Protein AF-0000000074472105 (afdb_homodimer)

Nearest PDB structures (foldseek):
  8xgl-assembly1_A  TM=7.164E-01  e=1.031E-07  Pyricularia oryzae
  8xgl-assembly1_B  TM=7.103E-01  e=2.052E-07  Pyricularia oryzae
  5opf-assembly1_A  TM=6.203E-01  e=5.024E-03  Micromonospora aurantiaca ATCC 27029
  4nfb-assembly1_A  TM=4.175E-01  e=3.956E-02  Homo sapiens
  5xof-assembly1_A  TM=3.971E-01  e=4.888E-02  Homo sapiens

Secondary structure (DSSP, 8-state):
---------SSHHHHHHT-EEEESPTTEEE-TT-EEEEEEE----SS-EEE--EEEEEEE--STT-PPPTTTB--EEEEEE----B--SSS--EEEEEEE--S--EEEEEEEEEEEEETTTTEEEEEEEEEEEEE-/--------TTSHHHHHHT-EEEESPTTEEE-TT-EEEEEEE----SS-EEE--EEEEEEE--STT-PPPTTTB--EEEEEE----B--SSS--EEEEEEEPPS--EEEEEEEEEEEEETTTTEEEEEEEEEEEEE-

Solvent-accessible surface area (backbone atoms only — not comparable to full-atom values): 14442 Å² total; per-residue (Å²): 135,90,85,68,86,72,72,78,74,70,64,66,64,47,65,71,29,58,32,39,67,70,30,63,54,68,70,40,77,42,45,47,63,39,76,44,63,39,30,39,31,36,65,88,66,95,52,54,72,44,54,22,18,26,36,35,14,42,27,65,27,75,50,94,80,42,53,69,56,31,72,54,29,27,30,50,74,66,47,56,24,84,60,77,57,39,78,78,56,86,88,46,25,33,37,80,41,82,40,63,39,58,92,56,72,42,46,27,29,43,25,28,30,34,46,32,25,35,42,91,45,27,31,45,47,74,17,51,36,72,36,43,32,33,28,89,132,83,80,73,80,78,68,79,73,73,65,65,64,49,65,71,31,58,31,42,69,70,29,65,54,68,67,41,77,42,46,49,64,38,77,44,63,39,29,40,31,35,66,87,64,95,54,53,72,45,56,20,18,26,36,36,14,41,26,66,28,76,50,96,80,40,55,66,56,30,71,54,27,26,30,51,75,68,47,58,24,85,59,78,57,40,78,78,55,87,88,46,24,34,38,78,41,84,40,62,38,60,92,56,74,42,46,27,30,43,25,28,29,33,43,32,26,36,42,90,45,25,30,44,43,76,15,51,37,72,35,42,30,32,28,89

Foldseek 3Di:
DDDDPPDDPPPPVQLVQQKEWPPDAAAAEAEAFDKDKIKMFGDDDPWDKFFPKKWKAKFAQPDPVGGDAVVVPRHHTWDIDHDDFDPPDPDTTIDIDITTHHDDFFKMKIKMWTWMFTHPVGDIHIGMYIGIYGYD/DPPPCPDDPVPVVQLVQQKEWPPDAAAAEAEAFDKDKIKMFGDDDPWDKFFPKKWKAKFAQPDPVGGDAVVVPRHHTWDIDHDDFDPPDPDTTIDIDITTHHPDFFKMKIKMWTWMFTHPVGDIHIGMYIGIYGYD

Structure (mmCIF, N/CA/C/O backbone):
data_AF-0000000074472105-model_v1
#
loop_
_entity.id
_entity.type
_entity.pdbx_description
1 polymer 'Uncharacterized protein'
#
loop_
_atom_site.group_PDB
_atom_site.id
_atom_site.type_symbol
_atom_site.label_atom_id
_atom_site.label_alt_id
_atom_site.label_comp_id
_atom_site.label_asym_id
_atom_site.label_entity_id
_atom_site.label_seq_id
_atom_site.pdbx_PDB_ins_code
_atom_site.Cartn_x
_atom_site.Cartn_y
_atom_site.Cartn_z
_atom_site.occupancy
_atom_site.B_iso_or_equiv
_atom_site.auth_seq_id
_atom_site.auth_comp_id
_atom_site.auth_asym_id
_atom_site.auth_atom_id
_atom_site.pdbx_PDB_model_num
ATOM 1 N N . MET A 1 1 ? 27.922 30.125 31.984 1 25.73 1 MET A N 1
ATOM 2 C CA . MET A 1 1 ? 26.625 29.453 32.031 1 25.73 1 MET A CA 1
ATOM 3 C C . MET A 1 1 ? 26.391 28.609 30.797 1 25.73 1 MET A C 1
ATOM 5 O O . MET A 1 1 ? 25.641 27.625 30.828 1 25.73 1 MET A O 1
ATOM 9 N N . LYS A 1 2 ? 26.516 29.031 29.359 1 28.55 2 LYS A N 1
ATOM 10 C CA . LYS A 1 2 ? 25.406 28.859 28.438 1 28.55 2 LYS A CA 1
ATOM 11 C C . LYS A 1 2 ? 25.219 27.391 28.062 1 28.55 2 LYS A C 1
ATOM 13 O O . LYS A 1 2 ? 26.141 26.594 28.188 1 28.55 2 LYS A O 1
ATOM 18 N N . SER A 1 3 ? 23.922 27.203 27.328 1 28.38 3 SER A N 1
ATOM 19 C CA . SER A 1 3 ? 22.891 26.266 26.891 1 28.38 3 SER A CA 1
ATOM 20 C C . SER A 1 3 ? 23.453 25.203 25.953 1 28.38 3 SER A C 1
ATOM 22 O O . SER A 1 3 ? 23.25 24.016 26.172 1 28.38 3 SER A O 1
ATOM 24 N N . ILE A 1 4 ? 23.578 25.453 24.625 1 30.27 4 ILE A N 1
ATOM 25 C CA . ILE A 1 4 ? 22.578 25.031 23.641 1 30.27 4 ILE A CA 1
ATOM 26 C C . ILE A 1 4 ? 23.047 23.75 22.953 1 30.27 4 ILE A C 1
ATOM 28 O O . ILE A 1 4 ? 22.297 23.141 22.188 1 30.27 4 ILE A O 1
ATOM 32 N N . LEU A 1 5 ? 24.344 23.359 22.75 1 32 5 LEU A N 1
ATOM 33 C CA . LEU A 1 5 ? 24.438 22.75 21.438 1 32 5 LEU A CA 1
ATOM 34 C C . LEU A 1 5 ? 23.734 21.406 21.422 1 32 5 LEU A C 1
ATOM 36 O O . LEU A 1 5 ? 24.328 20.391 21.797 1 32 5 LEU A O 1
ATOM 40 N N . SER A 1 6 ? 22.672 21.172 22.219 1 35.69 6 SER A N 1
ATOM 41 C CA . SER A 1 6 ? 21.984 19.906 22.031 1 35.69 6 SER A CA 1
ATOM 42 C C . SER A 1 6 ? 21.594 19.703 20.578 1 35.69 6 SER A C 1
ATOM 44 O O . SER A 1 6 ? 20.5 20.125 20.156 1 35.69 6 SER A O 1
ATOM 46 N N . LEU A 1 7 ? 22.422 20.109 19.594 1 30.22 7 LEU A N 1
ATOM 47 C CA . LEU A 1 7 ? 21.938 20.016 18.219 1 30.22 7 LEU A CA 1
ATOM 48 C C . LEU A 1 7 ? 21.078 18.766 18.031 1 30.22 7 LEU A C 1
ATOM 50 O O . LEU A 1 7 ? 21.156 17.828 18.812 1 30.22 7 LEU A O 1
ATOM 54 N N . ALA A 1 8 ? 20.797 18.484 16.594 1 29.81 8 ALA A N 1
ATOM 55 C CA . ALA A 1 8 ? 19.859 18.047 15.562 1 29.81 8 ALA A CA 1
ATOM 56 C C . ALA A 1 8 ? 19.812 16.531 15.469 1 29.81 8 ALA A C 1
ATOM 58 O O . ALA A 1 8 ? 20.578 15.93 14.711 1 29.81 8 ALA A O 1
ATOM 59 N N . LEU A 1 9 ? 20.062 15.781 16.422 1 31.47 9 LEU A N 1
ATOM 60 C CA . LEU A 1 9 ? 19.906 14.336 16.297 1 31.47 9 LEU A CA 1
ATOM 61 C C . LEU A 1 9 ? 18.594 14 15.586 1 31.47 9 LEU A C 1
ATOM 63 O O . LEU A 1 9 ? 18.094 12.875 15.688 1 31.47 9 LEU A O 1
ATOM 67 N N . TYR A 1 10 ? 17.688 15.086 15.352 1 32.38 10 TYR A N 1
ATOM 68 C CA . TYR A 1 10 ? 16.344 14.781 14.891 1 32.38 10 TYR A CA 1
ATOM 69 C C . TYR A 1 10 ? 16.391 14.047 13.555 1 32.38 10 TYR A C 1
ATOM 71 O O . TYR A 1 10 ? 15.352 13.602 13.047 1 32.38 10 TYR A O 1
ATOM 79 N N . THR A 1 11 ? 17.453 14.359 12.672 1 34 11 THR A N 1
ATOM 80 C CA . THR A 1 11 ? 17.266 13.977 11.273 1 34 11 THR A CA 1
ATOM 81 C C . THR A 1 11 ? 17.281 12.461 11.117 1 34 11 THR A C 1
ATOM 83 O O . THR A 1 11 ? 17 11.938 10.039 1 34 11 THR A O 1
ATOM 86 N N . ALA A 1 12 ? 17.953 11.711 11.883 1 34.25 12 ALA A N 1
ATOM 87 C CA . ALA A 1 12 ? 18.328 10.344 11.539 1 34.25 12 ALA A CA 1
ATOM 88 C C . ALA A 1 12 ? 17.094 9.445 11.43 1 34.25 12 ALA A C 1
ATOM 90 O O . ALA A 1 12 ? 17.141 8.391 10.789 1 34.25 12 ALA A O 1
ATOM 91 N N . THR A 1 13 ? 16.062 9.727 12.266 1 36.66 13 THR A N 1
ATOM 92 C CA . THR A 1 13 ? 14.93 8.82 12.312 1 36.66 13 THR A CA 1
ATOM 93 C C . THR A 1 13 ? 14.117 8.898 11.023 1 36.66 13 THR A C 1
ATOM 95 O O . THR A 1 13 ? 13.336 7.992 10.719 1 36.66 13 THR A O 1
ATOM 98 N N . ALA A 1 14 ? 14.078 10.109 10.406 1 41.97 14 ALA A N 1
ATOM 99 C CA . ALA A 1 14 ? 13.281 10.305 9.195 1 41.97 14 ALA A CA 1
ATOM 100 C C . ALA A 1 14 ? 13.742 9.367 8.078 1 41.97 14 ALA A C 1
ATOM 102 O O . ALA A 1 14 ? 12.938 8.945 7.246 1 41.97 14 ALA A O 1
ATOM 103 N N . LEU A 1 15 ? 15.031 9.148 8.016 1 46.78 15 LEU A N 1
ATOM 104 C CA . LEU A 1 15 ? 15.609 8.234 7.027 1 46.78 15 LEU A CA 1
ATOM 105 C C . LEU A 1 15 ? 15.047 6.828 7.191 1 46.78 15 LEU A C 1
ATOM 107 O O . LEU A 1 15 ? 14.914 6.09 6.211 1 46.78 15 LEU A O 1
ATOM 111 N N . ALA A 1 16 ? 14.648 6.605 8.391 1 52.66 16 ALA A N 1
ATOM 112 C CA . ALA A 1 16 ? 14.305 5.211 8.656 1 52.66 16 ALA A CA 1
ATOM 113 C C . ALA A 1 16 ? 12.93 4.867 8.086 1 52.66 16 ALA A C 1
ATOM 115 O O . ALA A 1 16 ? 12.734 3.771 7.559 1 52.66 16 ALA A O 1
ATOM 116 N N . GLN A 1 17 ? 11.977 6.012 7.98 1 77.5 17 GLN A N 1
ATOM 117 C CA . GLN A 1 17 ? 10.633 5.598 7.59 1 77.5 17 GLN A CA 1
ATOM 118 C C . GLN A 1 17 ? 10.43 5.738 6.086 1 77.5 17 GLN A C 1
ATOM 120 O O . GLN A 1 17 ? 9.438 5.246 5.539 1 77.5 17 GLN A O 1
ATOM 125 N N . GLY A 1 18 ? 11.469 6.336 5.363 1 89.31 18 GLY A N 1
ATOM 126 C CA . GLY A 1 18 ? 11.461 6.426 3.91 1 89.31 18 GLY A CA 1
ATOM 127 C C . GLY A 1 18 ? 10.414 7.387 3.381 1 89.31 18 GLY A C 1
ATOM 128 O O . GLY A 1 18 ? 9.969 7.262 2.236 1 89.31 18 GLY A O 1
ATOM 129 N N . ILE A 1 19 ? 9.984 8.391 4.355 1 95.12 19 ILE A N 1
ATOM 130 C CA . ILE A 1 19 ? 8.938 9.32 3.955 1 95.12 19 ILE A CA 1
ATOM 131 C C . ILE A 1 19 ? 8.922 10.523 4.895 1 95.12 19 ILE A C 1
ATOM 133 O O . ILE A 1 19 ? 9.219 10.391 6.086 1 95.12 19 ILE A O 1
ATOM 137 N N . TYR A 1 20 ? 8.539 11.75 4.305 1 93.44 20 TYR A N 1
ATOM 138 C CA . TYR A 1 20 ? 8.414 12.977 5.09 1 93.44 20 TYR A CA 1
ATOM 139 C C . TYR A 1 20 ? 7.223 13.805 4.617 1 93.44 20 TYR A C 1
ATOM 141 O O . TYR A 1 20 ? 6.871 13.781 3.436 1 93.44 20 TYR A O 1
ATOM 149 N N . ILE A 1 21 ? 6.746 14.453 5.609 1 95.69 21 ILE A N 1
ATOM 150 C CA . ILE A 1 21 ? 5.805 15.516 5.266 1 95.69 21 ILE A CA 1
ATOM 151 C C . ILE A 1 21 ? 6.523 16.859 5.266 1 95.69 21 ILE A C 1
ATOM 153 O O . ILE A 1 21 ? 6.973 17.328 6.312 1 95.69 21 ILE A O 1
ATOM 157 N N . GLU A 1 22 ? 6.578 17.438 4.121 1 93.19 22 GLU A N 1
ATOM 158 C CA . GLU A 1 22 ? 7.301 18.703 4 1 93.19 22 GLU A CA 1
ATOM 159 C C . GLU A 1 22 ? 6.391 19.891 4.312 1 93.19 22 GLU A C 1
ATOM 161 O O . GLU A 1 22 ? 6.859 20.938 4.773 1 93.19 22 GLU A O 1
ATOM 166 N N . SER A 1 23 ? 5.191 19.766 3.906 1 95.56 23 SER A N 1
ATOM 167 C CA . SER A 1 23 ? 4.168 20.781 4.156 1 95.56 23 SER A CA 1
ATOM 168 C C . SER A 1 23 ? 2.805 20.141 4.391 1 95.56 23 SER A C 1
ATOM 170 O O . SER A 1 23 ? 2.479 19.125 3.777 1 95.56 23 SER A O 1
ATOM 172 N N . PRO A 1 24 ? 1.964 20.734 5.332 1 97.75 24 PRO A N 1
ATOM 173 C CA . PRO A 1 24 ? 2.201 21.953 6.125 1 97.75 24 PRO A CA 1
ATOM 174 C C . PRO A 1 24 ? 3.184 21.719 7.273 1 97.75 24 PRO A C 1
ATOM 176 O O . PRO A 1 24 ? 3.439 20.562 7.648 1 97.75 24 PRO A O 1
ATOM 179 N N . ALA A 1 25 ? 3.674 22.719 7.781 1 97 25 ALA A N 1
ATOM 180 C CA . ALA A 1 25 ? 4.566 22.641 8.93 1 97 25 ALA A CA 1
ATOM 181 C C . ALA A 1 25 ? 3.805 22.266 10.195 1 97 25 ALA A C 1
ATOM 183 O O . ALA A 1 25 ? 2.611 22.547 10.32 1 97 25 ALA A O 1
ATOM 184 N N . ALA A 1 26 ? 4.57 21.578 11.102 1 97 26 ALA A N 1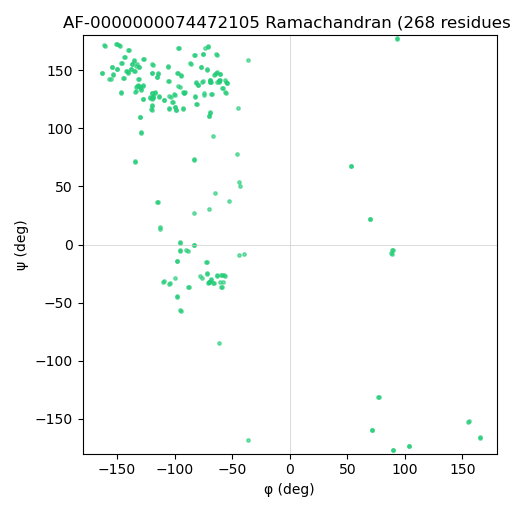
ATOM 185 C CA . ALA A 1 26 ? 3.975 21.266 12.398 1 97 26 ALA A CA 1
ATOM 186 C C . ALA A 1 26 ? 3.455 22.531 13.078 1 97 26 ALA A C 1
ATOM 188 O O . ALA A 1 26 ? 4.105 23.578 13.031 1 97 26 ALA A O 1
ATOM 189 N N . GLY A 1 27 ? 2.287 22.391 13.695 1 97.56 27 GLY A N 1
ATOM 190 C CA . GLY A 1 27 ? 1.714 23.5 14.445 1 97.56 27 GLY A CA 1
ATOM 191 C C . GLY A 1 27 ? 0.834 24.406 13.602 1 97.56 27 GLY A C 1
ATOM 192 O O . GLY A 1 27 ? 0.199 25.328 14.125 1 97.56 27 GLY A O 1
ATOM 193 N N . THR A 1 28 ? 0.771 24.156 12.336 1 98.12 28 THR A N 1
ATOM 194 C CA . THR A 1 28 ? -0.033 24.984 11.445 1 98.12 28 THR A CA 1
ATOM 195 C C . THR A 1 28 ? -1.506 24.938 11.836 1 98.12 28 THR A C 1
ATOM 197 O O . THR A 1 28 ? -2.021 23.875 12.195 1 98.12 28 THR A O 1
ATOM 200 N N . GLU A 1 29 ? -2.203 26.047 11.75 1 98.56 29 GLU A N 1
ATOM 201 C CA . GLU A 1 29 ? -3.652 26.109 11.922 1 98.56 29 GLU A CA 1
ATOM 202 C C . GLU A 1 29 ? -4.371 25.953 10.586 1 98.56 29 GLU A C 1
ATOM 204 O O . GLU A 1 29 ? -4.031 26.625 9.609 1 98.56 29 GLU A O 1
ATOM 209 N N . LEU A 1 30 ? -5.293 25.078 10.617 1 98.75 30 LEU A N 1
ATOM 210 C CA . LEU A 1 30 ? -6.105 24.828 9.438 1 98.75 30 LEU A CA 1
ATOM 211 C C . LEU A 1 30 ? -7.578 25.125 9.719 1 98.75 30 LEU A C 1
ATOM 213 O O . LEU A 1 30 ? -8.016 25.062 10.875 1 98.75 30 LEU A O 1
ATOM 217 N N . LYS A 1 31 ? -8.359 25.453 8.633 1 98.44 31 LYS A N 1
ATOM 218 C CA . LYS A 1 31 ? -9.797 25.641 8.766 1 98.44 31 LYS A CA 1
ATOM 219 C C . LYS A 1 31 ? -10.562 24.438 8.188 1 98.44 31 LYS A C 1
ATOM 221 O O . LYS A 1 31 ? -10.195 23.922 7.137 1 98.44 31 LYS A O 1
ATOM 226 N N . SER A 1 32 ? -11.57 24.156 8.938 1 97.19 32 SER A N 1
ATOM 227 C CA . SER A 1 32 ? -12.445 23.109 8.406 1 97.19 32 SER A CA 1
ATOM 228 C C . SER A 1 32 ? -12.945 23.469 7.012 1 97.19 32 SER A C 1
ATOM 230 O O . SER A 1 32 ? -13.336 24.609 6.758 1 97.19 32 SER A O 1
ATOM 232 N N . GLY A 1 33 ? -12.812 22.5 6.117 1 97.69 33 GLY A N 1
ATOM 233 C CA . GLY A 1 33 ? -13.344 22.688 4.777 1 97.69 33 GLY A CA 1
ATOM 234 C C . GLY A 1 33 ? -12.359 23.359 3.83 1 97.69 33 GLY A C 1
ATOM 235 O O . GLY A 1 33 ? -12.594 23.406 2.621 1 97.69 33 GLY A O 1
ATOM 236 N N . GLU A 1 34 ? -11.32 23.781 4.348 1 97.81 34 GLU A N 1
ATOM 237 C CA . GLU A 1 34 ? -10.359 24.453 3.467 1 97.81 34 GLU A CA 1
ATOM 238 C C . GLU A 1 34 ? -9.57 23.438 2.643 1 97.81 34 GLU A C 1
ATOM 240 O O . GLU A 1 34 ? -9.359 22.312 3.08 1 97.81 34 GLU A O 1
ATOM 245 N N . THR A 1 35 ? -9.133 23.891 1.479 1 98.56 35 THR A N 1
ATOM 246 C CA . THR A 1 35 ? -8.234 23.094 0.649 1 98.56 35 THR A CA 1
ATOM 247 C C . THR A 1 35 ? -6.777 23.406 0.965 1 98.56 35 THR A C 1
ATOM 249 O O . THR A 1 35 ? -6.391 24.578 1.027 1 98.56 35 THR A O 1
ATOM 252 N N . ILE A 1 36 ? -6.039 22.375 1.161 1 98.69 36 ILE A N 1
ATOM 253 C CA . ILE A 1 36 ? -4.633 22.547 1.511 1 98.69 36 ILE A CA 1
ATOM 254 C C . ILE A 1 36 ? -3.762 21.719 0.568 1 98.69 36 ILE A C 1
ATOM 256 O O . ILE A 1 36 ? -4.25 20.781 -0.08 1 98.69 36 ILE A O 1
ATOM 260 N N . THR A 1 37 ? -2.545 22.109 0.526 1 98.44 37 THR A N 1
ATOM 261 C CA . THR A 1 37 ? -1.531 21.297 -0.13 1 98.44 37 THR A CA 1
ATOM 262 C C . THR A 1 37 ? -0.705 20.531 0.9 1 98.44 37 THR A C 1
ATOM 264 O O . THR A 1 37 ? -0.148 21.125 1.824 1 98.44 37 THR A O 1
ATOM 267 N N . VAL A 1 38 ? -0.667 19.25 0.799 1 98.5 38 VAL A N 1
ATOM 268 C CA . VAL A 1 38 ? 0.225 18.406 1.573 1 98.5 38 VAL A CA 1
ATOM 269 C C . VAL A 1 38 ? 1.366 17.906 0.686 1 98.5 38 VAL A C 1
ATOM 271 O O . VAL A 1 38 ? 1.136 17.203 -0.3 1 98.5 38 VAL A O 1
ATOM 274 N N . GLN A 1 39 ? 2.564 18.281 1.024 1 96.69 39 GLN A N 1
ATOM 275 C CA . GLN A 1 39 ? 3.736 17.859 0.26 1 96.69 39 GLN A CA 1
ATOM 276 C C . GLN A 1 39 ? 4.453 16.688 0.937 1 96.69 39 GLN A C 1
ATOM 278 O O . GLN A 1 39 ? 4.895 16.812 2.082 1 96.69 39 GLN A O 1
ATOM 283 N N . ILE A 1 40 ? 4.484 15.641 0.234 1 96.94 40 ILE A N 1
ATOM 284 C CA . ILE A 1 40 ? 5.113 14.438 0.759 1 96.94 40 ILE A CA 1
ATOM 285 C C . ILE A 1 40 ? 6.422 14.172 0.024 1 96.94 40 ILE A C 1
ATOM 287 O O . ILE A 1 40 ? 6.441 14.055 -1.203 1 96.94 40 ILE A O 1
ATOM 291 N N . GLY A 1 41 ? 7.434 14.07 0.823 1 94.69 41 GLY A N 1
ATOM 292 C CA . GLY A 1 41 ? 8.75 13.836 0.251 1 94.69 41 GLY A CA 1
ATOM 293 C C . GLY A 1 41 ? 9.25 12.422 0.449 1 94.69 41 GLY A C 1
ATOM 294 O O . GLY A 1 41 ? 8.859 11.75 1.407 1 94.69 41 GLY A O 1
ATOM 295 N N . ARG A 1 42 ? 10.086 12 -0.439 1 93.94 42 ARG A N 1
ATOM 296 C CA . ARG A 1 42 ? 10.781 10.719 -0.363 1 93.94 42 ARG A CA 1
ATOM 297 C C . ARG A 1 42 ? 12.297 10.922 -0.32 1 93.94 42 ARG A C 1
ATOM 299 O O . ARG A 1 42 ? 12.875 11.477 -1.255 1 93.94 42 ARG A O 1
ATOM 306 N N . PRO A 1 43 ? 12.859 10.453 0.754 1 88.69 43 PRO A N 1
ATOM 307 C CA . PRO A 1 43 ? 14.32 10.539 0.76 1 88.69 43 PRO A CA 1
ATOM 308 C C . PRO A 1 43 ? 14.969 9.711 -0.346 1 88.69 43 PRO A C 1
ATOM 310 O O . PRO A 1 43 ? 14.297 8.891 -0.98 1 88.69 43 PRO A O 1
ATOM 313 N N . GLY A 1 44 ? 16.172 9.992 -0.6 1 84.56 44 GLY A N 1
ATOM 314 C CA . GLY A 1 44 ? 16.938 9.156 -1.521 1 84.56 44 GLY A CA 1
ATOM 315 C C . GLY A 1 44 ? 17.234 7.773 -0.973 1 84.56 44 GLY A C 1
ATOM 316 O O . GLY A 1 44 ? 17.5 7.617 0.221 1 84.56 44 GLY A O 1
ATOM 317 N N . PHE A 1 45 ? 17.125 6.793 -1.87 1 83.75 45 PHE A N 1
ATOM 318 C CA . PHE A 1 45 ? 17.453 5.422 -1.498 1 83.75 45 PHE A CA 1
ATOM 319 C C . PHE A 1 45 ? 18.625 4.906 -2.32 1 83.75 45 PHE A C 1
ATOM 321 O O . PHE A 1 45 ? 18.688 5.117 -3.533 1 83.75 45 PHE A O 1
ATOM 328 N N . PRO A 1 46 ? 19.5 4.398 -1.658 1 83 46 PRO A N 1
ATOM 329 C CA . PRO A 1 46 ? 20.594 3.793 -2.426 1 83 46 PRO A CA 1
ATOM 330 C C . PRO A 1 46 ? 20.172 2.504 -3.129 1 83 46 PRO A C 1
ATOM 332 O O . PRO A 1 46 ? 20.844 2.068 -4.074 1 83 46 PRO A O 1
ATOM 335 N N . GLU A 1 47 ? 19.188 1.946 -2.547 1 89.19 47 GLU A N 1
ATOM 336 C CA . GLU A 1 47 ? 18.703 0.68 -3.092 1 89.19 47 GLU A CA 1
ATOM 337 C C . GLU A 1 47 ? 17.5 0.893 -4.012 1 89.19 47 GLU A C 1
ATOM 339 O O . GLU A 1 47 ? 16.969 2 -4.098 1 89.19 47 GLU A O 1
ATOM 344 N N . ASN A 1 48 ? 17.156 -0.259 -4.742 1 91.38 48 ASN A N 1
ATOM 345 C CA . ASN A 1 48 ? 15.93 -0.227 -5.543 1 91.38 48 ASN A CA 1
ATOM 346 C C . ASN A 1 48 ? 14.695 0.004 -4.676 1 91.38 48 ASN A C 1
ATOM 348 O O . ASN A 1 48 ? 14.602 -0.526 -3.568 1 91.38 48 ASN A O 1
ATOM 352 N N . ILE A 1 49 ? 13.82 0.798 -5.23 1 94.69 49 ILE A N 1
ATOM 353 C CA . ILE A 1 49 ? 12.555 1.056 -4.547 1 94.69 49 ILE A CA 1
ATOM 354 C C . ILE A 1 49 ? 11.398 0.876 -5.527 1 94.69 49 ILE A C 1
ATOM 356 O O . ILE A 1 49 ? 11.484 1.292 -6.684 1 94.69 49 ILE A O 1
ATOM 360 N N . ALA A 1 50 ? 10.398 0.23 -5.004 1 96.81 50 ALA A N 1
ATOM 361 C CA . ALA A 1 50 ? 9.141 0.175 -5.746 1 96.81 50 ALA A CA 1
ATOM 362 C C . ALA A 1 50 ? 7.969 0.624 -4.875 1 96.81 50 ALA A C 1
ATOM 364 O O . ALA A 1 50 ? 7.734 0.063 -3.801 1 96.81 50 ALA A O 1
ATOM 365 N N . GLU A 1 51 ? 7.254 1.637 -5.434 1 97.62 51 GLU A N 1
ATOM 366 C CA . GLU A 1 51 ? 6.105 2.152 -4.695 1 97.62 51 GLU A CA 1
ATOM 367 C C . GLU A 1 51 ? 4.891 1.245 -4.863 1 97.62 51 GLU A C 1
ATOM 369 O O . GLU A 1 51 ? 4.629 0.744 -5.957 1 97.62 51 GLU A O 1
ATOM 374 N N . ILE A 1 52 ? 4.223 1.042 -3.746 1 98.69 52 ILE A N 1
ATOM 375 C CA . ILE A 1 52 ? 2.938 0.356 -3.812 1 98.69 52 ILE A CA 1
ATOM 376 C C . ILE A 1 52 ? 1.806 1.382 -3.814 1 98.69 52 ILE A C 1
ATOM 378 O O . ILE A 1 52 ? 0.87 1.28 -4.613 1 98.69 52 ILE A O 1
ATOM 382 N N . GLY A 1 53 ? 1.87 2.34 -3.002 1 98.75 53 GLY A N 1
ATOM 383 C CA . GLY A 1 53 ? 0.918 3.43 -2.857 1 98.75 53 GLY A CA 1
ATOM 384 C C . GLY A 1 53 ? 1.096 4.211 -1.569 1 98.75 53 GLY A C 1
ATOM 385 O O . GLY A 1 53 ? 2.121 4.082 -0.896 1 98.75 53 GLY A O 1
ATOM 386 N N . ILE A 1 54 ? 0.048 5.008 -1.286 1 98.81 54 ILE A N 1
ATOM 387 C CA . ILE A 1 54 ? 0.103 5.848 -0.094 1 98.81 54 ILE A CA 1
ATOM 388 C C . ILE A 1 54 ? -1.313 6.156 0.386 1 98.81 54 ILE A C 1
ATOM 390 O O . ILE A 1 54 ? -2.27 6.082 -0.391 1 98.81 54 ILE A O 1
ATOM 394 N N . ALA A 1 55 ? -1.402 6.387 1.622 1 98.88 55 ALA A N 1
ATOM 395 C CA . ALA A 1 55 ? -2.648 6.918 2.172 1 98.88 55 ALA A CA 1
ATOM 396 C C . ALA A 1 55 ? -2.381 8.109 3.082 1 98.88 55 ALA A C 1
ATOM 398 O O . ALA A 1 55 ? -1.394 8.125 3.822 1 98.88 55 ALA A O 1
ATOM 399 N N . ILE A 1 56 ? -3.277 9.055 3.002 1 98.88 56 ILE A N 1
ATOM 400 C CA . ILE A 1 56 ? -3.182 10.297 3.77 1 98.88 56 ILE A CA 1
ATOM 401 C C . ILE A 1 56 ? -4.496 10.547 4.504 1 98.88 56 ILE A C 1
ATOM 403 O O . ILE A 1 56 ? -5.574 10.43 3.918 1 98.88 56 ILE A O 1
ATOM 407 N N . GLY A 1 57 ? -4.379 10.875 5.754 1 98.69 57 GLY A N 1
ATOM 408 C CA . GLY A 1 57 ? -5.578 11.195 6.508 1 98.69 57 GLY A CA 1
ATOM 409 C C . GLY A 1 57 ? -5.332 12.195 7.625 1 98.69 57 GLY A C 1
ATOM 410 O O . GLY A 1 57 ? -4.191 12.594 7.863 1 98.69 57 GLY A O 1
ATOM 411 N N . ILE A 1 58 ? -6.395 12.617 8.227 1 98.25 58 ILE A N 1
ATOM 412 C CA . ILE A 1 58 ? -6.352 13.469 9.414 1 98.25 58 ILE A CA 1
ATOM 413 C C . ILE A 1 58 ? -7.02 12.758 10.586 1 98.25 58 ILE A C 1
ATOM 415 O O . ILE A 1 58 ? -8.148 12.273 10.469 1 98.25 58 ILE A O 1
ATOM 419 N N . GLU A 1 59 ? -6.332 12.656 11.617 1 96.19 59 GLU A N 1
ATOM 420 C CA . GLU A 1 59 ? -6.824 12.055 12.852 1 96.19 59 GLU A CA 1
ATOM 421 C C . GLU A 1 59 ? -6.922 13.094 13.969 1 96.19 59 GLU A C 1
ATOM 423 O O . GLU A 1 59 ? -5.98 13.852 14.203 1 96.19 59 GLU A O 1
ATOM 428 N N . SER A 1 60 ? -8.109 13.117 14.539 1 94.06 60 SER A N 1
ATOM 429 C CA . SER A 1 60 ? -8.273 14 15.688 1 94.06 60 SER A CA 1
ATOM 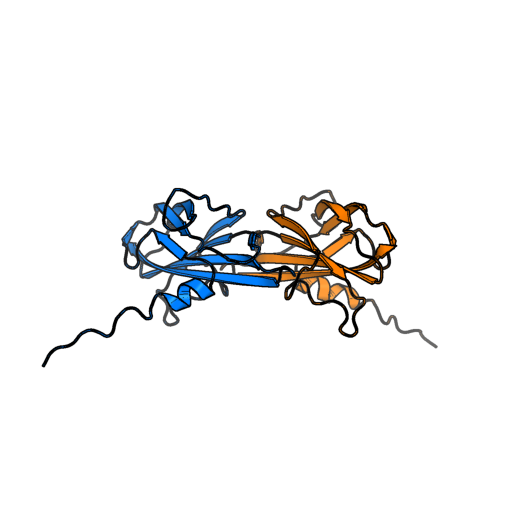430 C C . SER A 1 60 ? -7.477 13.5 16.891 1 94.06 60 SER A C 1
ATOM 432 O O . SER A 1 60 ? -7.445 12.297 17.156 1 94.06 60 SER A O 1
ATOM 434 N N . CYS A 1 61 ? -6.914 14.43 17.609 1 95.5 61 CYS A N 1
ATOM 435 C CA . CYS A 1 61 ? -6.109 14.07 18.766 1 95.5 61 CYS A CA 1
ATOM 436 C C . CYS A 1 61 ? -6.781 14.516 20.062 1 95.5 61 CYS A C 1
ATOM 438 O O . CYS A 1 61 ? -6.129 14.625 21.094 1 95.5 61 CYS A O 1
ATOM 440 N N . SER A 1 62 ? -7.934 14.859 20.031 1 85.31 62 SER A N 1
ATOM 441 C CA . SER A 1 62 ? -8.625 15.5 21.156 1 85.31 62 SER A CA 1
ATOM 442 C C . SER A 1 62 ? -8.891 14.508 22.281 1 85.31 62 SER A C 1
ATOM 444 O O . SER A 1 62 ? -9.07 14.906 23.438 1 85.31 62 SER A O 1
ATOM 446 N N . GLY A 1 63 ? -8.789 13.281 22.047 1 80.31 63 GLY A N 1
ATOM 447 C CA . GLY A 1 63 ? -9.055 12.32 23.109 1 80.31 63 GLY A CA 1
ATOM 448 C C . GLY A 1 63 ? -7.867 12.094 24.031 1 80.31 63 GLY A C 1
ATOM 449 O O . GLY A 1 63 ? -6.754 12.523 23.719 1 80.31 63 GLY A O 1
ATOM 450 N N . SER A 1 64 ? -8.156 11.516 25.172 1 81.19 64 SER A N 1
ATOM 451 C CA . SER A 1 64 ? -7.141 11.242 26.188 1 81.19 64 SER A CA 1
ATOM 452 C C . SER A 1 64 ? -6.012 10.391 25.625 1 81.19 64 SER A C 1
ATOM 454 O O . SER A 1 64 ? -4.871 10.477 26.094 1 81.19 64 SER A O 1
ATOM 456 N N . SER A 1 65 ? -6.27 9.656 24.703 1 82.56 65 SER A N 1
ATOM 457 C CA . SER A 1 65 ? -5.27 8.742 24.156 1 82.56 65 SER A CA 1
ATOM 458 C C . SER A 1 65 ? -4.453 9.406 23.062 1 82.56 65 SER A C 1
ATOM 460 O O . SER A 1 65 ? -3.473 8.836 22.578 1 82.56 65 SER A O 1
ATOM 462 N N . GLY A 1 66 ? -4.875 10.641 22.719 1 87.62 66 GLY A N 1
ATOM 463 C CA . GLY A 1 66 ? -4.195 11.305 21.625 1 87.62 66 GLY A CA 1
ATOM 464 C C . GLY A 1 66 ? -4.512 10.695 20.266 1 87.62 66 GLY A C 1
ATOM 465 O O . GLY A 1 66 ? -5.59 10.133 20.078 1 87.62 66 GLY A O 1
ATOM 466 N N . CYS A 1 67 ? -3.678 10.93 19.281 1 90.75 67 CYS A N 1
ATOM 467 C CA . CYS A 1 67 ? -3.832 10.414 17.922 1 90.75 67 CYS A CA 1
ATOM 468 C C . CYS A 1 67 ? -3.051 9.117 17.75 1 90.75 67 CYS A C 1
ATOM 470 O O . CYS A 1 67 ? -2.021 8.914 18.391 1 90.75 67 CYS A O 1
ATOM 472 N N . THR A 1 68 ? -3.648 8.32 16.953 1 91.88 68 THR A N 1
ATOM 473 C CA . THR A 1 68 ? -3.029 7.027 16.672 1 91.88 68 THR A CA 1
ATOM 474 C C . THR A 1 68 ? -2.039 7.141 15.523 1 91.88 68 THR A C 1
ATOM 476 O O . THR A 1 68 ? -2.15 8.039 14.688 1 91.88 68 THR A O 1
ATOM 479 N N . ALA A 1 69 ? -1.074 6.129 15.57 1 94.75 69 ALA A N 1
ATOM 480 C CA . ALA A 1 69 ? -0.119 6.074 14.469 1 94.75 69 ALA A CA 1
ATOM 481 C C . ALA A 1 69 ? -0.817 5.734 13.156 1 94.75 69 ALA A C 1
ATOM 483 O O . ALA A 1 69 ? -1.756 4.934 13.133 1 94.75 69 ALA A O 1
ATOM 484 N N . PRO A 1 70 ? -0.313 6.301 12.047 1 96.69 70 PRO A N 1
ATOM 485 C CA . PRO A 1 70 ? -0.995 6.102 10.766 1 96.69 70 PRO A CA 1
ATOM 486 C C . PRO A 1 70 ? -1.021 4.637 10.328 1 96.69 70 PRO A C 1
ATOM 488 O O . PRO A 1 70 ? -1.867 4.242 9.523 1 96.69 70 PRO A O 1
ATOM 491 N N . ASP A 1 71 ? -0.031 3.807 10.781 1 95.88 71 ASP A N 1
ATOM 492 C CA . ASP A 1 71 ? -0.039 2.395 10.406 1 95.88 71 ASP A CA 1
ATOM 493 C C . ASP A 1 71 ? -0.954 1.59 11.328 1 95.88 71 ASP A C 1
ATOM 495 O O . ASP A 1 71 ? -1.071 0.371 11.18 1 95.88 71 ASP A O 1
ATOM 499 N N . SER A 1 72 ? -1.556 2.293 12.273 1 95.38 72 SER A N 1
ATOM 500 C CA . SER A 1 72 ? -2.676 1.717 13.008 1 95.38 72 SER A CA 1
ATOM 501 C C . SER A 1 72 ? -4.012 2.131 12.398 1 95.38 72 SER A C 1
ATOM 503 O O . SER A 1 72 ? -4.82 1.279 12.031 1 95.38 72 SER A O 1
ATOM 505 N N . ALA A 1 73 ? -4.191 3.439 12.312 1 96.06 73 ALA A N 1
ATOM 506 C CA . ALA A 1 73 ? -5.379 4 11.68 1 96.06 73 ALA A CA 1
ATOM 507 C C . ALA A 1 73 ? -5.098 5.391 11.117 1 96.06 73 ALA A C 1
ATOM 509 O O . ALA A 1 73 ? -4.422 6.199 11.758 1 96.06 73 ALA A O 1
ATOM 510 N N . ILE A 1 74 ? -5.801 5.691 9.945 1 96.88 74 ILE A N 1
ATOM 511 C CA . ILE A 1 74 ? -5.508 6.945 9.258 1 96.88 74 ILE A CA 1
ATOM 512 C C . ILE A 1 74 ? -6.539 8 9.648 1 96.88 74 ILE A C 1
ATOM 514 O O . ILE A 1 74 ? -6.34 9.195 9.406 1 96.88 74 ILE A O 1
ATOM 518 N N . GLY A 1 75 ? -7.645 7.609 10.258 1 96.38 75 GLY A N 1
ATOM 519 C CA . GLY A 1 75 ? -8.688 8.547 10.633 1 96.38 75 GLY A CA 1
ATOM 520 C C . GLY A 1 75 ? -9.555 8.984 9.461 1 96.38 75 GLY A C 1
ATOM 521 O O . GLY A 1 75 ? -10.078 8.148 8.727 1 96.38 75 GLY A O 1
ATOM 522 N N . ASN A 1 76 ? -9.766 10.281 9.32 1 97.5 76 ASN A N 1
ATOM 523 C CA . ASN A 1 76 ? -10.445 10.789 8.133 1 97.5 76 ASN A CA 1
ATOM 524 C C . ASN A 1 76 ? -9.57 10.664 6.887 1 97.5 76 ASN A C 1
ATOM 526 O O . ASN A 1 76 ? -8.602 11.406 6.723 1 97.5 76 ASN A O 1
ATOM 530 N N . LEU A 1 77 ? -9.969 9.805 6.047 1 98.69 77 LEU A N 1
ATOM 531 C CA . LEU A 1 77 ? -9.18 9.547 4.852 1 98.69 77 LEU A CA 1
ATOM 532 C C . LEU A 1 77 ? -9.32 10.68 3.846 1 98.69 77 LEU A C 1
ATOM 534 O O . LEU A 1 77 ? -10.438 11.055 3.475 1 98.69 77 LEU A O 1
ATOM 538 N N . LEU A 1 78 ? -8.195 11.117 3.445 1 98.88 78 LEU A N 1
ATOM 539 C CA . LEU A 1 78 ? -8.219 12.195 2.463 1 98.88 78 LEU A CA 1
ATOM 540 C C . LEU A 1 78 ? -7.766 11.703 1.096 1 98.88 78 LEU A C 1
ATOM 542 O O . LEU A 1 78 ? -8.211 12.211 0.065 1 98.88 78 LEU A O 1
ATOM 546 N N . TYR A 1 79 ? -6.871 10.734 1.061 1 98.88 79 TYR A N 1
ATOM 547 C CA . TYR A 1 79 ? -6.34 10.203 -0.189 1 98.88 79 TYR A CA 1
ATOM 548 C C . TYR A 1 79 ? -5.809 8.789 0.004 1 98.88 79 TYR A C 1
ATOM 550 O O . TYR A 1 79 ? -5.184 8.484 1.023 1 98.88 79 TYR A O 1
ATOM 558 N N . SER A 1 80 ? -5.973 7.934 -0.907 1 98.88 80 SER A N 1
ATOM 559 C CA . SER A 1 80 ? -5.312 6.641 -1.033 1 98.88 80 SER A CA 1
ATOM 560 C C . SER A 1 80 ? -5.09 6.273 -2.496 1 98.88 80 SER A C 1
ATOM 562 O O . SER A 1 80 ? -6.004 6.387 -3.316 1 98.88 80 SER A O 1
ATOM 564 N N . GLY A 1 81 ? -3.904 5.887 -2.777 1 98.75 81 GLY A N 1
ATOM 565 C CA . GLY A 1 81 ? -3.629 5.586 -4.172 1 98.75 81 GLY A CA 1
ATOM 566 C C . GLY A 1 81 ? -2.164 5.73 -4.539 1 98.75 81 GLY A C 1
ATOM 567 O O . GLY A 1 81 ? -1.288 5.582 -3.684 1 98.75 81 GLY A O 1
ATOM 568 N N . PRO A 1 82 ? -1.929 6.035 -5.836 1 98.69 82 PRO A N 1
ATOM 569 C CA . PRO A 1 82 ? -0.546 6.074 -6.316 1 98.69 82 PRO A CA 1
ATOM 570 C C . PRO A 1 82 ? 0.284 7.16 -5.633 1 98.69 82 PRO A C 1
ATOM 572 O O . PRO A 1 82 ? -0.256 8.195 -5.23 1 98.69 82 PRO A O 1
ATOM 575 N N . TYR A 1 83 ? 1.484 6.961 -5.461 1 98.31 83 TYR A N 1
ATOM 576 C CA . TYR A 1 83 ? 2.531 7.855 -4.98 1 98.31 83 TYR A CA 1
ATOM 577 C C . TYR A 1 83 ? 3.74 7.828 -5.906 1 98.31 83 TYR A C 1
ATOM 579 O O . TYR A 1 83 ? 4.434 6.812 -6 1 98.31 83 TYR A O 1
ATOM 587 N N . ASP A 1 84 ? 3.904 8.922 -6.594 1 96.81 84 ASP A N 1
ATOM 588 C CA . ASP A 1 84 ? 4.945 9.023 -7.609 1 96.81 84 ASP A CA 1
ATOM 589 C C . ASP A 1 84 ? 5.715 10.336 -7.488 1 96.81 84 ASP A C 1
ATOM 591 O O . ASP A 1 84 ? 5.586 11.219 -8.336 1 96.81 84 ASP A O 1
ATOM 595 N N . PRO A 1 85 ? 6.496 10.391 -6.422 1 95.56 85 PRO A N 1
ATOM 596 C CA . PRO A 1 85 ? 7.25 11.633 -6.242 1 95.56 85 PRO A CA 1
ATOM 597 C C . PRO A 1 85 ? 8.219 11.906 -7.387 1 95.56 85 PRO A C 1
ATOM 599 O O . PRO A 1 85 ? 8.867 10.977 -7.891 1 95.56 85 PRO A O 1
ATOM 602 N N . GLN A 1 86 ? 8.281 13.195 -7.781 1 92.75 86 GLN A N 1
ATOM 603 C CA . GLN A 1 86 ? 9.164 13.625 -8.859 1 92.75 86 GLN A CA 1
ATOM 604 C C . GLN A 1 86 ? 10.258 14.555 -8.336 1 92.75 86 GLN A C 1
ATOM 606 O O . GLN A 1 86 ? 10.062 15.242 -7.332 1 92.75 86 GLN A O 1
ATOM 611 N N . SER A 1 87 ? 11.375 14.367 -9.062 1 86.25 87 SER A N 1
ATOM 612 C CA . SER A 1 87 ? 12.438 15.32 -8.734 1 86.25 87 SER A CA 1
ATOM 613 C C . SER A 1 87 ? 12.078 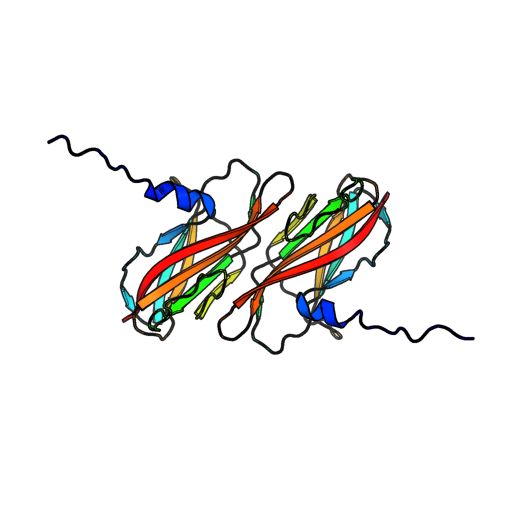16.734 -9.188 1 86.25 87 SER A C 1
ATOM 615 O O . SER A 1 87 ? 11.781 16.953 -10.359 1 86.25 87 SER A O 1
ATOM 617 N N . ASN A 1 88 ? 11.883 17.594 -8.32 1 77.56 88 ASN A N 1
ATOM 618 C CA . ASN A 1 88 ? 11.609 19 -8.625 1 77.56 88 ASN A CA 1
ATOM 619 C C . ASN A 1 88 ? 12.734 19.906 -8.141 1 77.56 88 ASN A C 1
ATOM 621 O O . ASN A 1 88 ? 12.492 21.047 -7.746 1 77.56 88 ASN A O 1
ATOM 625 N N . GLY A 1 89 ? 13.984 19.359 -8.266 1 68.88 89 GLY A N 1
ATOM 626 C CA . GLY A 1 89 ? 15.133 20.047 -7.691 1 68.88 89 GLY A CA 1
ATOM 627 C C . GLY A 1 89 ? 15.461 19.578 -6.285 1 68.88 89 GLY A C 1
ATOM 628 O O . GLY A 1 89 ? 14.789 18.688 -5.75 1 68.88 89 GLY A O 1
ATOM 629 N N . PRO A 1 90 ? 16.562 20.109 -5.66 1 68.38 90 PRO A N 1
ATOM 630 C CA . PRO A 1 90 ? 16.891 19.75 -4.277 1 68.38 90 PRO A CA 1
ATOM 631 C C . PRO A 1 90 ? 15.781 20.125 -3.297 1 68.38 90 PRO A C 1
ATOM 633 O O . PRO A 1 90 ? 14.961 21 -3.59 1 68.38 90 PRO A O 1
ATOM 636 N N . PRO A 1 91 ? 15.688 19.312 -2.346 1 72.56 91 PRO A N 1
ATOM 637 C CA . PRO A 1 91 ? 16.625 18.297 -1.876 1 72.56 91 PRO A CA 1
ATOM 638 C C . PRO A 1 91 ? 16.188 16.875 -2.262 1 72.56 91 PRO A C 1
ATOM 640 O O . PRO A 1 91 ? 17.031 15.977 -2.371 1 72.56 91 PRO A O 1
ATOM 643 N N . TYR A 1 92 ? 14.922 16.625 -2.301 1 84.88 92 TYR A N 1
ATOM 644 C CA . TYR A 1 92 ? 14.469 15.273 -2.613 1 84.88 92 TYR A CA 1
ATOM 645 C C . TYR A 1 92 ? 13.156 15.312 -3.4 1 84.88 92 TYR A C 1
ATOM 647 O O . TYR A 1 92 ? 12.453 16.312 -3.395 1 84.88 92 TYR A O 1
ATOM 655 N N . PRO A 1 93 ? 12.93 14.242 -4.129 1 93 93 PRO A N 1
ATOM 656 C CA . PRO A 1 93 ? 11.656 14.148 -4.844 1 93 93 PRO A CA 1
ATOM 657 C C . PRO A 1 93 ? 10.445 14.289 -3.922 1 93 93 PRO A C 1
ATOM 659 O O . PRO A 1 93 ? 10.484 13.828 -2.777 1 93 93 PRO A O 1
ATOM 662 N N . TYR A 1 94 ? 9.461 14.977 -4.383 1 95.06 94 TYR A N 1
ATOM 663 C CA . TYR A 1 94 ? 8.227 15.094 -3.605 1 95.06 94 TYR A CA 1
ATOM 664 C C . TYR A 1 94 ? 7.008 15.086 -4.516 1 95.06 94 TYR A C 1
ATOM 666 O O . TYR A 1 94 ? 7.137 15.172 -5.738 1 95.06 94 TYR A O 1
ATOM 674 N N . GLU A 1 95 ? 5.883 14.82 -3.959 1 96.88 95 GLU A N 1
ATOM 675 C CA . GLU A 1 95 ? 4.578 14.938 -4.602 1 96.88 95 GLU A CA 1
ATOM 676 C C . GLU A 1 95 ? 3.625 15.781 -3.76 1 96.88 95 GLU A C 1
ATOM 678 O O . GLU A 1 95 ? 3.58 15.648 -2.535 1 96.88 95 GLU A O 1
ATOM 683 N N . ASN A 1 96 ? 2.895 16.688 -4.473 1 97.38 96 ASN A N 1
ATOM 684 C CA . ASN A 1 96 ? 1.887 17.516 -3.822 1 97.38 96 ASN A CA 1
ATOM 685 C C . ASN A 1 96 ? 0.492 16.906 -3.949 1 97.38 96 ASN A C 1
ATOM 687 O O . ASN A 1 96 ? 0.097 16.469 -5.031 1 97.38 96 ASN A O 1
ATOM 691 N N . PHE A 1 97 ? -0.172 16.953 -2.836 1 98.75 97 PHE A N 1
ATOM 692 C CA . PHE A 1 97 ? -1.566 16.531 -2.797 1 98.75 97 PHE A CA 1
ATOM 693 C C . PHE A 1 97 ? -2.471 17.688 -2.385 1 98.75 97 PHE A C 1
ATOM 695 O O . PHE A 1 97 ? -2.242 18.328 -1.355 1 98.75 97 PHE A O 1
ATOM 702 N N . THR A 1 98 ? -3.475 17.938 -3.174 1 98.81 98 THR A N 1
ATOM 703 C CA . THR A 1 98 ? -4.496 18.906 -2.811 1 98.81 98 THR A CA 1
ATOM 704 C C . THR A 1 98 ? -5.668 18.234 -2.111 1 98.81 98 THR A C 1
ATOM 706 O O . THR A 1 98 ? -6.359 17.406 -2.707 1 98.81 98 THR A O 1
ATOM 709 N N . LEU A 1 99 ? -5.863 18.625 -0.838 1 98.88 99 LEU A N 1
ATOM 710 C CA . LEU A 1 99 ? -6.816 17.891 -0.003 1 98.88 99 LEU A CA 1
ATOM 711 C C . LEU A 1 99 ? -7.742 18.859 0.729 1 98.88 99 LEU A C 1
ATOM 713 O O . LEU A 1 99 ? -7.375 20.016 0.978 1 98.88 99 LEU A O 1
ATOM 717 N N . THR A 1 100 ? -8.875 18.375 1.077 1 98.75 100 THR A N 1
ATOM 718 C CA . THR A 1 100 ? -9.836 19.188 1.823 1 98.75 100 THR A CA 1
ATOM 719 C C . THR A 1 100 ? -9.867 18.766 3.291 1 98.75 100 THR A C 1
ATOM 721 O O . THR A 1 100 ? -10 17.578 3.6 1 98.75 100 THR A O 1
ATOM 724 N N . VAL A 1 101 ? -9.719 19.703 4.137 1 98.81 101 VAL A N 1
ATOM 725 C CA . VAL A 1 101 ? -9.742 19.453 5.574 1 98.81 101 VAL A CA 1
ATOM 726 C C . VAL A 1 101 ? -11.148 19.047 6 1 98.81 101 VAL A C 1
ATOM 728 O O . VAL A 1 101 ? -12.125 19.719 5.672 1 98.81 101 VAL A O 1
ATOM 731 N N . PRO A 1 102 ? -11.281 17.938 6.746 1 97.88 102 PRO A N 1
ATOM 732 C CA . PRO A 1 102 ? -12.609 17.484 7.156 1 97.88 102 PRO A CA 1
ATOM 733 C C . PRO A 1 102 ? -13.242 18.391 8.211 1 97.88 102 PRO A C 1
ATOM 735 O O . PRO A 1 102 ? -12.57 19.281 8.75 1 97.88 102 PRO A O 1
ATOM 738 N N . ASP A 1 103 ? -14.492 18.094 8.422 1 95.56 103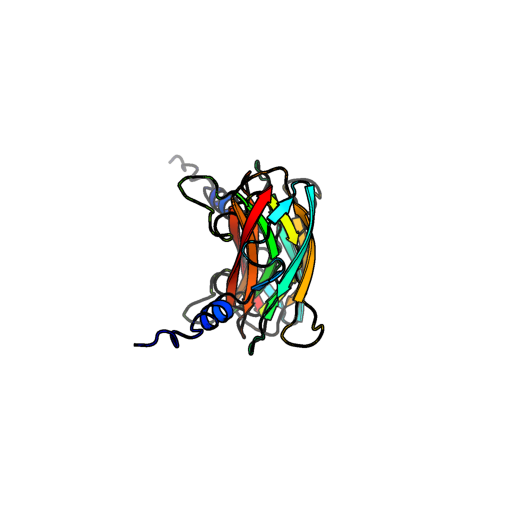 ASP A N 1
ATOM 739 C CA . ASP A 1 103 ? -15.25 18.906 9.367 1 95.56 103 ASP A CA 1
ATOM 740 C C . ASP A 1 103 ? -15.008 18.438 10.805 1 95.56 103 ASP A C 1
ATOM 742 O O . ASP A 1 103 ? -15.883 17.828 11.422 1 95.56 103 ASP A O 1
ATOM 746 N N . VAL A 1 104 ? -13.891 18.703 11.305 1 93.69 104 VAL A N 1
ATOM 747 C CA . VAL A 1 104 ? -13.5 18.438 12.688 1 93.69 104 VAL A CA 1
ATOM 748 C C . VAL A 1 104 ? -12.781 19.656 13.266 1 93.69 104 VAL A C 1
ATOM 750 O O . VAL A 1 104 ? -12.336 20.531 12.523 1 93.69 104 VAL A O 1
ATOM 753 N N . THR A 1 105 ? -12.766 19.734 14.547 1 95.38 105 THR A N 1
ATOM 754 C CA . THR A 1 105 ? -12.086 20.844 15.211 1 95.38 105 THR A CA 1
ATOM 755 C C . THR A 1 105 ? -11.172 20.344 16.312 1 95.38 105 THR A C 1
ATOM 757 O O . THR A 1 105 ? -11.375 19.234 16.844 1 95.38 105 THR A O 1
ATOM 760 N N . GLY A 1 106 ? -10.102 21.219 16.547 1 96.94 106 GLY A N 1
ATOM 761 C CA . GLY A 1 106 ? -9.195 20.891 17.625 1 96.94 106 GLY A CA 1
ATOM 762 C C . GLY A 1 106 ? -7.879 20.312 17.156 1 96.94 106 GLY A C 1
ATOM 763 O O . GLY A 1 106 ? -7.555 20.375 15.969 1 96.94 106 GLY A O 1
ATOM 764 N N . PRO A 1 107 ? -7.008 19.844 18.188 1 97.31 107 PRO A N 1
ATOM 765 C CA . PRO A 1 107 ? -5.738 19.219 17.828 1 97.31 107 PRO A CA 1
ATOM 766 C C . PRO A 1 107 ? -5.918 17.984 16.922 1 97.31 107 PRO A C 1
ATOM 768 O O . PRO A 1 107 ? -6.832 17.188 17.141 1 97.31 107 PRO A O 1
ATOM 771 N N . ALA A 1 108 ? -5.086 17.969 15.914 1 97.75 108 ALA A N 1
ATOM 772 C CA . ALA A 1 108 ? -5.148 16.859 14.953 1 97.75 108 ALA A CA 1
ATOM 773 C C . ALA A 1 108 ? -3.768 16.562 14.391 1 97.75 108 ALA A C 1
ATOM 775 O O . ALA A 1 108 ? -2.797 17.25 14.688 1 97.75 108 ALA A O 1
ATOM 776 N N . GLN A 1 109 ? -3.738 15.5 13.68 1 97.81 109 GLN A N 1
ATOM 777 C CA . GLN A 1 109 ? -2.518 15.18 12.945 1 97.81 109 GLN A CA 1
ATOM 778 C C . GLN A 1 109 ? -2.826 14.789 11.508 1 97.81 109 GLN A C 1
ATOM 780 O O . GLN A 1 109 ? -3.828 14.125 11.242 1 97.81 109 GLN A O 1
ATOM 785 N N . ILE A 1 110 ? -2.053 15.312 10.617 1 98.31 110 ILE A N 1
ATOM 786 C CA . ILE A 1 110 ? -1.98 14.734 9.281 1 98.31 110 ILE A CA 1
ATOM 787 C C . ILE A 1 110 ? -1.042 13.523 9.289 1 98.31 110 ILE A C 1
ATOM 789 O O . ILE A 1 110 ? 0.116 13.641 9.695 1 98.31 110 ILE A O 1
ATOM 793 N N . GLY A 1 111 ? -1.537 12.414 8.938 1 97.88 111 GLY A N 1
ATOM 794 C CA . GLY A 1 111 ? -0.749 11.195 8.898 1 97.88 111 GLY A CA 1
ATOM 795 C C . GLY A 1 111 ? -0.678 10.57 7.523 1 97.88 111 GLY A C 1
ATOM 796 O O . GLY A 1 111 ? -1.64 10.633 6.754 1 97.88 111 GLY A O 1
ATOM 797 N N . VAL A 1 112 ? 0.446 9.938 7.258 1 98.56 112 VAL A N 1
ATOM 798 C CA . VAL A 1 112 ? 0.671 9.25 5.992 1 98.56 112 VAL A CA 1
ATOM 799 C C . VAL A 1 112 ? 1.181 7.832 6.258 1 98.56 112 VAL A C 1
ATOM 801 O O . VAL A 1 112 ? 1.978 7.613 7.172 1 98.56 112 VAL A O 1
ATOM 804 N N . VAL A 1 113 ? 0.672 6.93 5.594 1 98.19 113 VAL A N 1
ATOM 805 C CA . VAL A 1 113 ? 1.222 5.578 5.559 1 98.19 113 VAL A CA 1
ATOM 806 C C . VAL A 1 113 ? 1.619 5.219 4.129 1 98.19 113 VAL A C 1
ATOM 808 O O . VAL A 1 113 ? 0.84 5.414 3.193 1 98.19 113 VAL A O 1
ATOM 811 N N . ARG A 1 114 ? 2.814 4.73 3.984 1 98.19 114 ARG A N 1
ATOM 812 C CA . ARG A 1 114 ? 3.422 4.43 2.691 1 98.19 114 ARG A CA 1
ATOM 813 C C . ARG A 1 114 ? 3.98 3.012 2.668 1 98.19 114 ARG A C 1
ATOM 815 O O . ARG A 1 114 ? 5.094 2.768 3.137 1 98.19 114 ARG A O 1
ATOM 822 N N . PRO A 1 115 ? 3.25 2.088 2.154 1 97.94 115 PRO A N 1
ATOM 823 C CA . PRO A 1 115 ? 3.863 0.793 1.846 1 97.94 115 PRO A CA 1
ATOM 824 C C . PRO A 1 115 ? 4.719 0.832 0.581 1 97.94 115 PRO A C 1
ATOM 826 O O . PRO A 1 115 ? 4.328 1.451 -0.413 1 97.94 115 PRO A O 1
ATOM 829 N N . TYR A 1 116 ? 5.805 0.171 0.679 1 97.38 116 TYR A N 1
ATOM 830 C CA . TYR A 1 116 ? 6.707 0.131 -0.467 1 97.38 116 TYR A CA 1
ATOM 831 C C . TYR A 1 116 ? 7.672 -1.043 -0.36 1 97.38 116 TYR A C 1
ATOM 833 O O . TYR A 1 116 ? 7.672 -1.765 0.641 1 97.38 116 TYR A O 1
ATOM 841 N N . LEU A 1 117 ? 8.406 -1.295 -1.426 1 97 117 LEU A N 1
ATOM 842 C CA . LEU A 1 117 ? 9.383 -2.379 -1.505 1 97 117 LEU A CA 1
ATOM 843 C C . LEU A 1 117 ? 10.797 -1.831 -1.66 1 97 117 LEU A C 1
ATOM 845 O O . LEU A 1 117 ? 11.008 -0.84 -2.363 1 97 117 LEU A O 1
ATOM 849 N N . VAL A 1 118 ? 11.695 -2.545 -1.02 1 95.25 118 VAL A N 1
ATOM 850 C CA . VAL A 1 118 ? 13.055 -2.02 -1.08 1 95.25 118 VAL A CA 1
ATOM 851 C C . VAL A 1 118 ? 14.047 -3.168 -1.25 1 95.25 118 VAL A C 1
ATOM 853 O O . VAL A 1 118 ? 13.773 -4.297 -0.827 1 95.25 118 VAL A O 1
ATOM 856 N N . GLY A 1 119 ? 15.133 -2.848 -1.954 1 94.56 119 GLY A N 1
ATOM 857 C CA . GLY A 1 119 ? 16.25 -3.779 -2.031 1 94.56 119 GLY A CA 1
ATOM 858 C C . GLY A 1 119 ? 16.141 -4.75 -3.191 1 94.56 119 GLY A C 1
ATOM 859 O O . GLY A 1 119 ? 15.164 -4.711 -3.949 1 94.56 119 GLY A O 1
ATOM 860 N N . LEU A 1 120 ? 17.062 -5.617 -3.24 1 90.75 120 LEU A N 1
ATOM 861 C CA . LEU A 1 120 ? 17.172 -6.547 -4.359 1 90.75 120 LEU A CA 1
ATOM 862 C C . LEU A 1 120 ? 16.047 -7.574 -4.316 1 90.75 120 LEU A C 1
ATOM 864 O O . LEU A 1 120 ? 15.539 -7.992 -5.363 1 90.75 120 LEU A O 1
ATOM 868 N N . SER A 1 121 ? 15.641 -7.922 -3.092 1 92.31 121 SER A N 1
ATOM 869 C CA . SER A 1 121 ? 14.578 -8.914 -2.961 1 92.31 121 SER A CA 1
ATOM 870 C C . SER A 1 121 ? 13.211 -8.25 -2.814 1 92.31 121 SER A C 1
ATOM 872 O O . SER A 1 121 ? 12.203 -8.93 -2.602 1 92.31 121 SER A O 1
ATOM 874 N N . TYR A 1 122 ? 13.242 -6.977 -2.873 1 96.19 122 TYR A N 1
ATOM 875 C CA . TYR A 1 122 ? 12.023 -6.199 -2.695 1 96.19 122 TYR A CA 1
ATOM 876 C C . TYR A 1 122 ? 11.312 -6.582 -1.404 1 96.19 122 TYR A C 1
ATOM 878 O O . TYR A 1 122 ? 10.172 -7.066 -1.434 1 96.19 122 TYR A O 1
ATOM 886 N N . GLU A 1 123 ? 12.016 -6.219 -0.352 1 96.38 123 GLU A N 1
ATOM 887 C CA . GLU A 1 123 ? 11.445 -6.367 0.983 1 96.38 123 GLU A CA 1
ATOM 888 C C . GLU A 1 123 ? 10.297 -5.391 1.206 1 96.38 123 GLU A C 1
ATOM 890 O O . GLU A 1 123 ? 10.375 -4.227 0.811 1 96.38 123 GLU A O 1
ATOM 895 N N . PHE A 1 124 ? 9.266 -5.902 1.861 1 96.62 124 PHE A N 1
ATOM 896 C CA . PHE A 1 124 ? 8.094 -5.074 2.139 1 96.62 124 PHE A CA 1
ATOM 897 C C . PHE A 1 124 ? 8.32 -4.215 3.375 1 96.62 124 PHE A C 1
ATOM 899 O O . PHE A 1 124 ? 8.68 -4.723 4.438 1 96.62 124 PHE A O 1
ATOM 906 N N . VAL A 1 125 ? 8.117 -2.934 3.252 1 96.31 125 VAL A N 1
ATOM 907 C CA . VAL A 1 125 ? 8.312 -1.973 4.332 1 96.31 125 VAL A CA 1
ATOM 908 C C . VAL A 1 125 ? 7.125 -1.012 4.387 1 96.31 125 VAL A C 1
ATOM 910 O O . VAL A 1 125 ? 6.496 -0.73 3.361 1 96.31 125 VAL A O 1
ATOM 913 N N . VAL A 1 126 ? 6.855 -0.571 5.582 1 97 126 VAL A N 1
ATOM 914 C CA . VAL A 1 126 ? 5.836 0.454 5.773 1 97 126 VAL A CA 1
ATOM 915 C C . VAL A 1 126 ? 6.457 1.692 6.414 1 97 126 VAL A C 1
ATOM 917 O O . VAL A 1 126 ? 7.004 1.619 7.516 1 97 126 VAL A O 1
ATOM 920 N N . GLY A 1 127 ? 6.43 2.775 5.668 1 96.62 127 GLY A N 1
ATOM 921 C CA . GLY A 1 127 ? 6.836 4.059 6.219 1 96.62 127 GLY A CA 1
ATOM 922 C C . GLY A 1 127 ? 5.664 4.906 6.684 1 96.62 127 GLY A C 1
ATOM 923 O O . GLY A 1 127 ? 4.582 4.855 6.094 1 96.62 127 GLY A O 1
ATOM 924 N N . THR A 1 128 ? 5.914 5.672 7.715 1 97.5 128 THR A N 1
ATOM 925 C CA . THR A 1 128 ? 4.895 6.598 8.188 1 97.5 128 THR A CA 1
ATOM 926 C C . THR A 1 128 ? 5.508 7.957 8.516 1 97.5 128 THR A C 1
ATOM 928 O O . THR A 1 128 ? 6.703 8.055 8.805 1 97.5 128 THR A O 1
ATOM 931 N N . ALA A 1 129 ? 4.676 8.969 8.453 1 96.94 129 ALA A N 1
ATOM 932 C CA . ALA A 1 129 ? 5.016 10.32 8.898 1 96.94 129 ALA A CA 1
ATOM 933 C C . ALA A 1 129 ? 3.781 11.055 9.406 1 96.94 129 ALA A C 1
ATOM 935 O O . ALA A 1 129 ? 2.66 10.773 8.977 1 96.94 129 ALA A O 1
ATOM 936 N N . VAL A 1 130 ? 4.031 11.93 10.305 1 97.19 130 VAL A N 1
ATOM 937 C CA . VAL A 1 130 ? 2.928 12.727 10.836 1 97.19 130 VAL A CA 1
ATOM 938 C C . VAL A 1 130 ? 3.365 14.18 10.977 1 97.19 130 VAL A C 1
ATOM 940 O O . VAL A 1 130 ? 4.559 14.469 11.109 1 97.19 130 VAL A O 1
ATOM 943 N N . THR A 1 131 ? 2.467 15.078 10.867 1 97.88 131 THR A N 1
ATOM 944 C CA . THR A 1 131 ? 2.635 16.469 11.289 1 97.88 131 THR A CA 1
ATOM 945 C C . THR A 1 131 ? 1.418 16.938 12.078 1 97.88 131 THR A C 1
ATOM 947 O O . THR A 1 131 ? 0.278 16.719 11.656 1 97.88 131 THR A O 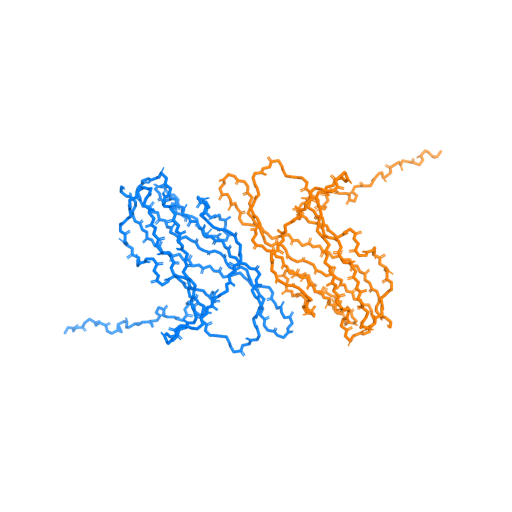1
ATOM 950 N N . ASN A 1 132 ? 1.701 17.531 13.172 1 97.69 132 ASN A N 1
ATOM 951 C CA . ASN A 1 132 ? 0.615 18 14.031 1 97.69 132 ASN A CA 1
ATOM 952 C C . ASN A 1 132 ? 0.062 19.344 13.562 1 97.69 132 ASN A C 1
ATOM 954 O O . ASN A 1 132 ? 0.826 20.25 13.219 1 97.69 132 ASN A O 1
ATOM 958 N N . VAL A 1 133 ? -1.27 19.438 13.641 1 98.31 133 VAL A N 1
ATOM 959 C CA . VAL A 1 133 ? -1.951 20.656 13.234 1 98.31 133 VAL A CA 1
ATOM 960 C C . VAL A 1 133 ? -3.092 20.953 14.203 1 98.31 133 VAL A C 1
ATOM 962 O O . VAL A 1 133 ? -3.416 20.141 15.062 1 98.31 133 VAL A O 1
ATOM 965 N N . THR A 1 134 ? -3.598 22.125 14.094 1 98.19 134 THR A N 1
ATOM 966 C CA . THR A 1 134 ? -4.816 22.516 14.797 1 98.19 134 THR A CA 1
ATOM 967 C C . THR A 1 134 ? -5.891 22.969 13.812 1 98.19 134 THR A C 1
ATOM 969 O O . THR A 1 134 ? -5.637 23.797 12.945 1 98.19 134 THR A O 1
ATOM 972 N N . ILE A 1 135 ? -7.012 22.359 13.945 1 98.19 135 ILE A N 1
ATOM 973 C CA . ILE A 1 135 ? -8.117 22.734 13.078 1 98.19 135 ILE A CA 1
ATOM 974 C C . ILE A 1 135 ? -9.07 23.672 13.82 1 98.19 135 ILE A C 1
ATOM 976 O O . ILE A 1 135 ? -9.531 23.344 14.922 1 98.19 135 ILE A O 1
ATOM 980 N N . VAL A 1 136 ? -9.383 24.828 13.156 1 96.88 136 VAL A N 1
ATOM 981 C CA . VAL A 1 136 ? -10.188 25.859 13.812 1 96.88 136 VAL A CA 1
ATOM 982 C C . VAL A 1 136 ? -11.438 26.141 12.984 1 96.88 136 VAL A C 1
ATOM 984 O O . VAL A 1 136 ? -11.453 25.922 11.773 1 96.88 136 VAL A O 1
ATOM 987 N N . MET B 1 1 ? -20.047 -47.531 9.516 1 31.72 1 MET B N 1
ATOM 988 C CA . MET B 1 1 ? -18.781 -46.812 9.594 1 31.72 1 MET B CA 1
ATOM 989 C C . MET B 1 1 ? -18.938 -45.344 9.141 1 31.72 1 MET B C 1
ATOM 991 O O . MET B 1 1 ? -18.938 -45.062 7.945 1 31.72 1 MET B O 1
ATOM 995 N N . LYS B 1 2 ? -19.812 -44.469 9.672 1 37.19 2 LYS B N 1
ATOM 996 C CA . LYS B 1 2 ? -20.312 -43.219 9.125 1 37.19 2 LYS B CA 1
ATOM 997 C C . LYS B 1 2 ? -19.203 -42.188 9.031 1 37.19 2 LYS B C 1
ATOM 999 O O . LYS B 1 2 ? -18.531 -41.906 10.023 1 37.19 2 LYS B O 1
ATOM 1004 N N . SER B 1 3 ? -18.531 -42.125 7.797 1 34.38 3 SER B N 1
ATOM 1005 C CA . SER B 1 3 ? -17.516 -41.156 7.363 1 34.38 3 SER B CA 1
ATOM 1006 C C . SER B 1 3 ? -17.922 -39.719 7.711 1 34.38 3 SER B C 1
ATOM 1008 O O . SER B 1 3 ? -18.938 -39.219 7.227 1 34.38 3 SER B O 1
ATOM 1010 N N . ILE B 1 4 ? -17.781 -39.312 8.938 1 35.25 4 ILE B N 1
ATOM 1011 C CA . ILE B 1 4 ? -17.953 -37.906 9.367 1 35.25 4 ILE B CA 1
ATOM 1012 C C . ILE B 1 4 ? -17.25 -36.969 8.391 1 35.25 4 ILE B C 1
ATOM 1014 O O . ILE B 1 4 ? -16.141 -37.281 7.922 1 35.25 4 ILE B O 1
ATOM 1018 N N . LEU B 1 5 ? -18.047 -36.062 7.703 1 31.66 5 LEU B N 1
ATOM 1019 C CA . LEU B 1 5 ? -17.891 -34.875 6.887 1 31.66 5 LEU B CA 1
ATOM 1020 C C . LEU B 1 5 ? -16.859 -33.906 7.496 1 31.66 5 LEU B C 1
ATOM 1022 O O . LEU B 1 5 ? -17.125 -33.281 8.523 1 31.66 5 LEU B O 1
ATOM 1026 N N . SER B 1 6 ? -15.641 -34.375 7.793 1 34.81 6 SER B N 1
ATOM 1027 C CA . SER B 1 6 ? -14.617 -33.375 8.078 1 34.81 6 SER B CA 1
ATOM 1028 C C . SER B 1 6 ? -14.68 -32.219 7.09 1 34.81 6 SER B C 1
ATOM 1030 O O . SER B 1 6 ? -14.148 -32.312 5.98 1 34.81 6 SER B O 1
ATOM 1032 N N . LEU B 1 7 ? -15.891 -31.609 6.855 1 30.16 7 LEU B N 1
ATOM 1033 C CA . LEU B 1 7 ? -15.977 -30.438 5.984 1 30.16 7 LEU B CA 1
ATOM 1034 C C . LEU B 1 7 ? -14.75 -29.547 6.148 1 30.16 7 LEU B C 1
ATOM 1036 O O . LEU B 1 7 ? -14.117 -29.531 7.211 1 30.16 7 LEU B O 1
ATOM 1040 N N . ALA B 1 8 ? -14.531 -28.703 5.066 1 30.12 8 ALA B N 1
ATOM 1041 C CA . ALA B 1 8 ? -13.648 -27.797 4.352 1 30.12 8 ALA B CA 1
ATOM 1042 C C . ALA B 1 8 ? -13.359 -26.547 5.188 1 30.12 8 ALA B C 1
ATOM 1044 O O . ALA B 1 8 ? -14.172 -25.625 5.238 1 30.12 8 ALA B O 1
ATOM 1045 N N . LEU B 1 9 ? -13.086 -26.641 6.434 1 31.41 9 LEU B N 1
ATOM 1046 C CA . LEU B 1 9 ? -12.648 -25.5 7.227 1 31.41 9 LEU B CA 1
ATOM 1047 C C . LEU B 1 9 ? -11.68 -24.625 6.434 1 31.41 9 LEU B C 1
ATOM 1049 O O . LEU B 1 9 ? -10.922 -23.844 7.016 1 31.41 9 LEU B O 1
ATOM 1053 N N . TYR B 1 10 ? -11.219 -25.125 5.172 1 31.83 10 TYR B N 1
ATOM 1054 C CA . TYR B 1 10 ? -10.141 -24.391 4.52 1 31.83 10 TYR B CA 1
ATOM 1055 C C . TYR B 1 10 ? -10.547 -22.938 4.273 1 31.83 10 TYR B C 1
ATOM 1057 O O . TYR B 1 10 ? -9.742 -22.141 3.799 1 31.83 10 TYR B O 1
ATOM 1065 N N . THR B 1 11 ? -11.922 -22.688 4.02 1 33.78 11 THR B N 1
ATOM 1066 C CA . THR B 1 11 ? -12.234 -21.391 3.406 1 33.78 11 THR B CA 1
ATOM 1067 C C . THR B 1 11 ? -11.953 -20.25 4.379 1 33.78 11 THR B C 1
ATOM 1069 O O . THR B 1 11 ? -12.102 -19.078 4.031 1 33.78 11 THR B O 1
ATOM 1072 N N . ALA B 1 12 ? -12.047 -20.406 5.66 1 34.22 12 ALA B N 1
ATOM 1073 C CA . ALA B 1 12 ? -12.258 -19.312 6.602 1 34.22 12 ALA B CA 1
ATOM 1074 C C . ALA B 1 12 ? -11.047 -18.375 6.648 1 34.22 12 ALA B C 1
ATOM 1076 O O . ALA B 1 12 ? -11.164 -17.219 7.031 1 34.22 12 ALA B O 1
ATOM 1077 N N . THR B 1 13 ? -9.836 -18.953 6.461 1 36.47 13 THR B N 1
ATOM 1078 C CA . THR B 1 13 ? -8.641 -18.141 6.668 1 36.47 13 THR B CA 1
ATOM 1079 C C . THR B 1 13 ? -8.5 -17.094 5.562 1 36.47 13 THR B C 1
ATOM 1081 O O . THR B 1 13 ? -7.766 -16.109 5.711 1 36.47 13 THR B O 1
ATOM 1084 N N . ALA B 1 14 ? -8.961 -17.453 4.34 1 41.91 14 ALA B N 1
ATOM 1085 C CA . ALA B 1 14 ? -8.844 -16.547 3.197 1 41.91 14 ALA B CA 1
ATOM 1086 C C . ALA B 1 14 ? -9.562 -15.234 3.457 1 41.91 14 ALA B C 1
ATOM 1088 O O . ALA B 1 14 ? -9.148 -14.18 2.963 1 41.91 14 ALA B O 1
ATOM 1089 N N . LEU B 1 15 ? -10.68 -15.305 4.141 1 46.78 15 LEU B N 1
ATOM 1090 C CA . LEU B 1 15 ? -11.453 -14.125 4.512 1 46.78 15 LEU B CA 1
ATOM 1091 C C . LEU B 1 15 ? -10.609 -13.172 5.359 1 46.78 15 LEU B C 1
ATOM 1093 O O . LEU B 1 15 ? -10.797 -11.953 5.305 1 46.78 15 LEU B O 1
ATOM 1097 N N . ALA B 1 16 ? -9.688 -13.797 5.996 1 52.31 16 ALA B N 1
ATOM 1098 C CA . ALA B 1 16 ? -8.992 -12.984 7 1 52.31 16 ALA B CA 1
ATOM 1099 C C . ALA B 1 16 ? -8 -12.031 6.344 1 52.31 16 ALA B C 1
ATOM 1101 O O . ALA B 1 16 ? -7.867 -10.875 6.766 1 52.31 16 ALA B O 1
ATOM 1102 N N . GLN B 1 17 ? -7.422 -12.492 5.043 1 77.06 17 GLN B N 1
ATOM 1103 C CA . GLN B 1 17 ? -6.348 -11.633 4.562 1 77.06 17 GLN B CA 1
ATOM 1104 C C . GLN B 1 17 ? -6.875 -10.594 3.572 1 77.06 17 GLN B C 1
ATOM 1106 O O . GLN B 1 17 ? -6.156 -9.664 3.199 1 77.06 17 GLN B O 1
ATOM 1111 N N . GLY B 1 18 ? -8.234 -10.695 3.219 1 89.12 18 GLY B N 1
ATOM 1112 C CA . GLY B 1 18 ? -8.883 -9.711 2.379 1 89.12 18 GLY B CA 1
ATOM 1113 C C . GLY B 1 18 ? -8.414 -9.742 0.938 1 89.12 18 GLY B C 1
ATOM 1114 O O . GLY B 1 18 ? -8.516 -8.75 0.22 1 89.12 18 GLY B O 1
ATOM 1115 N N . ILE B 1 19 ? -7.816 -11.023 0.547 1 95.12 19 ILE B N 1
ATOM 1116 C CA . ILE B 1 19 ? -7.285 -11.133 -0.808 1 95.12 19 ILE B CA 1
ATOM 1117 C C . ILE B 1 19 ? -7.105 -12.602 -1.172 1 95.12 19 ILE B C 1
ATOM 1119 O O . ILE B 1 19 ? -6.793 -13.43 -0.31 1 95.12 19 ILE B O 1
ATOM 1123 N N . TYR B 1 20 ? -7.301 -12.914 -2.545 1 93.44 20 TYR B N 1
ATOM 1124 C CA . TYR B 1 20 ? -7.105 -14.266 -3.059 1 93.44 20 TYR B CA 1
ATOM 1125 C C . TYR B 1 20 ? -6.465 -14.234 -4.441 1 93.44 20 TYR B C 1
ATOM 1127 O O . TYR B 1 20 ? -6.684 -13.297 -5.215 1 93.44 20 TYR B O 1
ATOM 1135 N N . ILE B 1 21 ? -5.738 -15.281 -4.59 1 95.75 21 ILE B N 1
ATOM 1136 C CA . ILE B 1 21 ? -5.305 -15.547 -5.957 1 95.75 21 ILE B CA 1
ATOM 1137 C C . ILE B 1 21 ? -6.211 -16.594 -6.594 1 95.75 21 ILE B C 1
ATOM 1139 O O . ILE B 1 21 ? -6.227 -17.75 -6.164 1 95.75 21 ILE B O 1
ATOM 1143 N N . GLU B 1 22 ? -6.891 -16.172 -7.602 1 93.19 22 GLU B N 1
ATOM 1144 C CA . GLU B 1 22 ? -7.84 -17.094 -8.242 1 93.19 22 GLU B CA 1
ATOM 1145 C C . GLU B 1 22 ? -7.16 -17.906 -9.336 1 93.19 22 GLU B C 1
ATOM 1147 O O . GLU B 1 22 ? -7.582 -19.031 -9.625 1 93.19 22 GLU B O 1
ATOM 1152 N N . SER B 1 23 ? -6.293 -17.281 -10 1 95.5 23 SER B N 1
ATOM 1153 C CA . SER B 1 23 ? -5.508 -17.906 -11.055 1 95.5 23 SER B CA 1
ATOM 1154 C C . SER B 1 23 ? -4.086 -17.359 -11.094 1 95.5 23 SER B C 1
ATOM 1156 O O . SER B 1 23 ? -3.867 -16.172 -10.844 1 95.5 23 SER B O 1
ATOM 1158 N N . PRO B 1 24 ? -3.053 -18.25 -11.398 1 97.75 24 PRO B N 1
ATOM 1159 C CA . PRO B 1 24 ? -3.154 -19.688 -11.734 1 97.75 24 PRO B CA 1
ATOM 1160 C C . PRO B 1 24 ? -3.439 -20.547 -10.516 1 97.75 24 PRO B C 1
ATOM 1162 O O . PRO B 1 24 ? -3.252 -20.109 -9.383 1 97.75 24 PRO B O 1
ATOM 1165 N N . ALA B 1 25 ? -3.842 -21.703 -10.734 1 96.94 25 ALA B N 1
ATOM 1166 C CA . ALA B 1 25 ? -4.078 -22.672 -9.672 1 96.94 25 ALA B CA 1
ATOM 1167 C C . ALA B 1 25 ? -2.762 -23.156 -9.07 1 96.94 25 ALA B C 1
ATOM 1169 O O . ALA B 1 25 ? -1.734 -23.188 -9.75 1 96.94 25 ALA B O 1
ATOM 1170 N N . ALA B 1 26 ? -2.865 -23.5 -7.75 1 97 26 ALA B N 1
ATOM 1171 C CA . ALA B 1 26 ? -1.695 -24.094 -7.109 1 97 26 ALA B CA 1
ATOM 1172 C C . ALA B 1 26 ? -1.205 -25.312 -7.887 1 97 26 ALA B C 1
ATOM 1174 O O . ALA B 1 26 ? -2.008 -26.125 -8.367 1 97 26 ALA B O 1
ATOM 1175 N N . GLY B 1 27 ? 0.114 -25.406 -7.988 1 97.56 27 GLY B N 1
ATOM 1176 C CA . GLY B 1 27 ? 0.719 -26.562 -8.633 1 97.56 27 GLY B CA 1
ATOM 1177 C C . GLY B 1 27 ? 0.912 -26.375 -10.125 1 97.56 27 GLY B C 1
ATOM 1178 O O . GLY B 1 27 ? 1.507 -27.219 -10.797 1 97.56 27 GLY B O 1
ATOM 1179 N N . THR B 1 28 ? 0.446 -25.297 -10.664 1 98.19 28 THR B N 1
ATOM 1180 C CA . THR B 1 28 ? 0.564 -25.031 -12.094 1 98.19 28 THR B CA 1
ATOM 1181 C C . THR B 1 28 ? 2.029 -24.969 -12.508 1 98.19 28 THR B C 1
ATOM 1183 O O . THR B 1 28 ? 2.863 -24.422 -11.797 1 98.19 28 THR B O 1
ATOM 1186 N N . GLU B 1 29 ? 2.354 -25.5 -13.672 1 98.56 29 GLU B N 1
ATOM 1187 C CA . GLU B 1 29 ? 3.672 -25.359 -14.281 1 98.56 29 GLU B CA 1
ATOM 1188 C C . GLU B 1 29 ? 3.723 -24.141 -15.203 1 98.56 29 GLU B C 1
ATOM 1190 O O . GLU B 1 29 ? 2.846 -23.969 -16.062 1 98.56 29 GLU B O 1
ATOM 1195 N N . LEU B 1 30 ? 4.719 -23.391 -14.977 1 98.75 30 LEU B N 1
ATOM 1196 C CA . LEU B 1 30 ? 4.941 -22.203 -15.805 1 98.75 30 LEU B CA 1
ATOM 1197 C C . LEU B 1 30 ? 6.285 -22.297 -16.516 1 98.75 30 LEU B C 1
ATOM 1199 O O . LEU B 1 30 ? 7.191 -23 -16.078 1 98.75 30 LEU B O 1
ATOM 1203 N N . LYS B 1 31 ? 6.395 -21.562 -17.672 1 98.44 31 LYS B N 1
ATOM 1204 C CA . LYS B 1 31 ? 7.664 -21.469 -18.391 1 98.44 31 LYS B CA 1
ATOM 1205 C C . LYS B 1 31 ? 8.312 -20.109 -18.188 1 98.44 31 LYS B C 1
ATOM 1207 O O . LYS B 1 31 ? 7.633 -19.078 -18.219 1 98.44 31 LYS B O 1
ATOM 1212 N N . SER B 1 32 ? 9.609 -20.219 -18.047 1 97.25 32 SER B N 1
ATOM 1213 C CA . SER B 1 32 ? 10.344 -18.969 -17.984 1 97.25 32 SER B CA 1
ATOM 1214 C C . SER B 1 32 ? 10.07 -18.094 -19.203 1 97.25 32 SER B C 1
ATOM 1216 O O . SER B 1 32 ? 10.062 -18.594 -20.328 1 97.25 32 SER B O 1
ATOM 1218 N N . GLY B 1 33 ? 9.75 -16.844 -18.922 1 97.69 33 GLY B N 1
ATOM 1219 C CA . GLY B 1 33 ? 9.562 -15.906 -20.016 1 97.69 33 GLY B CA 1
ATOM 1220 C C . GLY B 1 33 ? 8.148 -15.875 -20.547 1 97.69 33 GLY B C 1
ATOM 1221 O O . GLY B 1 33 ? 7.785 -14.992 -21.328 1 97.69 33 GLY B O 1
ATOM 1222 N N . GLU B 1 34 ? 7.383 -16.75 -20.109 1 97.81 34 GLU B N 1
ATOM 1223 C CA . GLU B 1 34 ? 6.016 -16.766 -20.625 1 97.81 34 GLU B CA 1
ATOM 1224 C C . GLU B 1 34 ? 5.172 -15.664 -19.984 1 97.81 34 GLU B C 1
ATOM 1226 O O . GLU B 1 34 ? 5.422 -15.266 -18.844 1 97.81 34 GLU B O 1
ATOM 1231 N N . THR B 1 35 ? 4.16 -15.234 -20.734 1 98.62 35 THR B N 1
ATOM 1232 C CA . THR B 1 35 ? 3.176 -14.297 -20.188 1 98.62 35 THR B CA 1
ATOM 1233 C C . THR B 1 35 ? 1.988 -15.047 -19.594 1 98.62 35 THR B C 1
ATOM 1235 O O . THR B 1 35 ? 1.436 -15.953 -20.234 1 98.62 35 THR B O 1
ATOM 1238 N N . ILE B 1 36 ? 1.662 -14.664 -18.406 1 98.69 36 ILE B N 1
ATOM 1239 C CA . ILE B 1 36 ? 0.564 -15.32 -17.703 1 98.69 36 ILE B CA 1
ATOM 1240 C C . ILE B 1 36 ? -0.441 -14.281 -17.219 1 98.69 36 ILE B C 1
ATOM 1242 O O . ILE B 1 36 ? -0.116 -13.094 -17.125 1 98.69 36 ILE B O 1
ATOM 1246 N N . THR B 1 37 ? -1.59 -14.781 -16.969 1 98.44 37 THR B N 1
ATOM 1247 C CA . THR B 1 37 ? -2.596 -13.984 -16.281 1 98.44 37 THR B CA 1
ATOM 1248 C C . THR B 1 37 ? -2.689 -14.383 -14.812 1 98.44 37 THR B C 1
ATOM 1250 O O . THR B 1 37 ? -2.885 -15.562 -14.5 1 98.44 37 THR B O 1
ATOM 1253 N N . VAL B 1 38 ? -2.506 -13.469 -13.93 1 98.5 38 VAL B N 1
ATOM 1254 C CA . VAL B 1 38 ? -2.752 -13.641 -12.508 1 98.5 38 VAL B CA 1
ATOM 1255 C C . VAL B 1 38 ? -4.039 -12.922 -12.109 1 98.5 38 VAL B C 1
ATOM 1257 O O . VAL B 1 38 ? -4.141 -11.703 -12.25 1 98.5 38 VAL B O 1
ATOM 1260 N N . GLN B 1 39 ? -5.008 -13.664 -11.656 1 96.75 39 GLN B N 1
ATOM 1261 C CA . GLN B 1 39 ? -6.281 -13.094 -11.234 1 96.75 39 GLN B CA 1
ATOM 1262 C C . GLN B 1 39 ? -6.344 -12.953 -9.711 1 96.75 39 GLN B C 1
ATOM 1264 O O . GLN B 1 39 ? -6.227 -13.938 -8.984 1 96.75 39 GLN B O 1
ATOM 1269 N N . ILE B 1 40 ? -6.473 -11.758 -9.328 1 97 40 ILE B N 1
ATOM 1270 C CA . ILE B 1 40 ? -6.52 -11.453 -7.898 1 97 40 ILE B CA 1
ATOM 1271 C C . ILE B 1 40 ? -7.934 -11.031 -7.504 1 97 40 ILE B C 1
ATOM 1273 O O . ILE B 1 40 ? -8.477 -10.078 -8.062 1 97 40 ILE B O 1
ATOM 1277 N N . GLY B 1 41 ? -8.414 -11.742 -6.551 1 94.62 41 GLY B N 1
ATOM 1278 C CA . GLY B 1 41 ? -9.766 -11.461 -6.094 1 94.62 41 GLY B CA 1
ATOM 1279 C C . GLY B 1 41 ? -9.812 -10.758 -4.75 1 94.62 41 GLY B C 1
ATOM 1280 O O . GLY B 1 41 ? -8.898 -10.914 -3.936 1 94.62 41 GLY B O 1
ATOM 1281 N N . ARG B 1 42 ? -10.844 -10.031 -4.539 1 93.88 42 ARG B N 1
ATOM 1282 C CA . ARG B 1 42 ? -11.148 -9.383 -3.27 1 93.88 42 ARG B CA 1
ATOM 1283 C C . ARG B 1 42 ? -12.484 -9.875 -2.709 1 93.88 42 ARG B C 1
ATOM 1285 O O . ARG B 1 42 ? -13.531 -9.695 -3.34 1 93.88 42 ARG B O 1
ATOM 1292 N N . PRO B 1 43 ? -12.391 -10.43 -1.547 1 88.69 43 PRO B N 1
ATOM 1293 C CA . PRO B 1 43 ? -13.672 -10.805 -0.948 1 88.69 43 PRO B CA 1
ATOM 1294 C C . PRO B 1 43 ? -14.562 -9.594 -0.651 1 88.69 43 PRO B C 1
ATOM 1296 O O . PRO B 1 43 ? -14.094 -8.453 -0.713 1 88.69 43 PRO B O 1
ATOM 1299 N N . GLY B 1 44 ? -15.781 -9.867 -0.439 1 84.75 44 GLY B N 1
ATOM 1300 C CA . GLY B 1 44 ? -16.672 -8.812 0.01 1 84.75 44 GLY B CA 1
ATOM 1301 C C . GLY B 1 44 ? -16.391 -8.344 1.423 1 84.75 44 GLY B C 1
ATOM 1302 O O . GLY B 1 44 ? -16.047 -9.148 2.291 1 84.75 44 GLY B O 1
ATOM 1303 N N . PHE B 1 45 ? -16.5 -7.023 1.604 1 83.56 45 PHE B N 1
ATOM 1304 C CA . PHE B 1 45 ? -16.328 -6.445 2.934 1 83.56 45 PHE B CA 1
ATOM 1305 C C . PHE B 1 45 ? -17.609 -5.766 3.396 1 83.56 45 PHE B C 1
ATOM 1307 O O . PHE B 1 45 ? -18.25 -5.055 2.625 1 83.56 45 PHE B O 1
ATOM 1314 N N . PRO B 1 46 ? -17.953 -6.082 4.508 1 82.69 46 PRO B N 1
ATOM 1315 C CA . PRO B 1 46 ? -19.109 -5.355 5.027 1 82.69 46 PRO B CA 1
ATOM 1316 C C . PRO B 1 46 ? -18.781 -3.906 5.383 1 82.69 46 PRO B C 1
ATOM 1318 O O . PRO B 1 46 ? -19.688 -3.074 5.477 1 82.69 46 PRO B O 1
ATOM 1321 N N . GLU B 1 47 ? -17.547 -3.758 5.648 1 89.12 47 GLU B N 1
ATOM 1322 C CA . GLU B 1 47 ? -17.109 -2.426 6.051 1 89.12 47 GLU B CA 1
ATOM 1323 C C . GLU B 1 47 ? -16.547 -1.649 4.863 1 89.12 47 GLU B C 1
ATOM 1325 O O . GLU B 1 47 ? -16.359 -2.209 3.779 1 89.12 47 GLU B O 1
ATOM 1330 N N . ASN B 1 48 ? -16.328 -0.289 5.137 1 91.56 48 ASN B N 1
ATOM 1331 C CA . ASN B 1 48 ? -15.648 0.523 4.133 1 91.56 48 ASN B CA 1
ATOM 1332 C C . ASN B 1 48 ? -14.234 0.013 3.869 1 91.56 48 ASN B C 1
ATOM 1334 O O . ASN B 1 48 ? -13.539 -0.408 4.793 1 91.56 48 ASN B O 1
ATOM 1338 N N . ILE B 1 49 ? -13.883 0.062 2.613 1 94.75 49 ILE B N 1
ATOM 1339 C CA . ILE B 1 49 ? -12.539 -0.328 2.215 1 94.75 49 ILE B CA 1
ATOM 1340 C C . ILE B 1 49 ? -11.938 0.741 1.303 1 94.75 49 ILE B C 1
ATOM 1342 O O . ILE B 1 49 ? -12.625 1.273 0.427 1 94.75 49 ILE B O 1
ATOM 1346 N N . ALA B 1 50 ? -10.703 1.018 1.592 1 96.81 50 ALA B N 1
ATOM 1347 C CA . ALA B 1 50 ? -9.938 1.854 0.671 1 96.81 50 ALA B CA 1
ATOM 1348 C C . ALA B 1 50 ? -8.625 1.181 0.281 1 96.81 50 ALA B C 1
ATOM 1350 O O . ALA B 1 50 ? -7.816 0.828 1.146 1 96.81 50 ALA B O 1
ATOM 1351 N N . GLU B 1 51 ? -8.477 1.067 -1.063 1 97.62 51 GLU B N 1
ATOM 1352 C CA . GLU B 1 51 ? -7.258 0.437 -1.564 1 97.62 51 GLU B CA 1
ATOM 1353 C C . GLU B 1 51 ? -6.086 1.414 -1.556 1 97.62 51 GLU B C 1
ATOM 1355 O O . GLU B 1 51 ? -6.246 2.588 -1.898 1 97.62 51 GLU B O 1
ATOM 1360 N N . ILE B 1 52 ? -4.957 0.89 -1.12 1 98.69 52 ILE B N 1
ATOM 1361 C CA . ILE B 1 52 ? -3.727 1.663 -1.246 1 98.69 52 ILE B CA 1
ATOM 1362 C C . ILE B 1 52 ? -2.965 1.222 -2.494 1 98.69 52 ILE B C 1
ATOM 1364 O O . ILE B 1 52 ? -2.494 2.057 -3.27 1 98.69 52 ILE B O 1
ATOM 1368 N N . GLY B 1 53 ? -2.857 -0.02 -2.701 1 98.75 53 GLY B N 1
ATOM 1369 C CA . GLY B 1 53 ? -2.195 -0.647 -3.836 1 98.75 53 GLY B CA 1
ATOM 1370 C C . GLY B 1 53 ? -1.927 -2.125 -3.627 1 98.75 53 GLY B C 1
ATOM 1371 O O . GLY B 1 53 ? -2.477 -2.738 -2.709 1 98.75 53 GLY B O 1
ATOM 1372 N N . ILE B 1 54 ? -1.062 -2.645 -4.535 1 98.81 54 ILE B N 1
ATOM 1373 C CA . ILE B 1 54 ? -0.746 -4.066 -4.473 1 98.81 54 ILE B CA 1
ATOM 1374 C C . ILE B 1 54 ? 0.633 -4.316 -5.082 1 98.81 54 ILE B C 1
ATOM 1376 O O . ILE B 1 54 ? 1.123 -3.508 -5.875 1 98.81 54 ILE B O 1
ATOM 1380 N N . ALA B 1 55 ? 1.223 -5.328 -4.629 1 98.88 55 ALA B N 1
ATOM 1381 C CA . ALA B 1 55 ? 2.438 -5.812 -5.277 1 98.88 55 ALA B CA 1
ATOM 1382 C C . ALA B 1 55 ? 2.363 -7.316 -5.527 1 98.88 55 ALA B C 1
ATOM 1384 O O . ALA B 1 55 ? 1.833 -8.062 -4.699 1 98.88 55 ALA B O 1
ATOM 1385 N N . ILE B 1 56 ? 2.904 -7.703 -6.648 1 98.88 56 ILE B N 1
ATOM 1386 C CA . ILE B 1 56 ? 2.908 -9.094 -7.082 1 98.88 56 ILE B CA 1
ATOM 1387 C C . ILE B 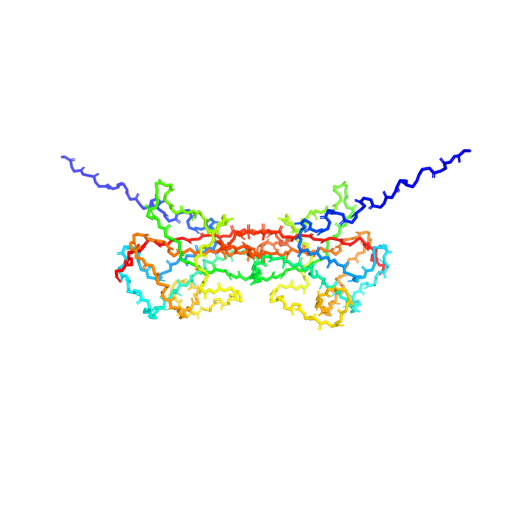1 56 ? 4.328 -9.508 -7.465 1 98.88 56 ILE B C 1
ATOM 1389 O O . ILE B 1 56 ? 5.023 -8.781 -8.18 1 98.88 56 ILE B O 1
ATOM 1393 N N . GLY B 1 57 ? 4.715 -10.648 -6.984 1 98.69 57 GLY B N 1
ATOM 1394 C CA . GLY B 1 57 ? 6.027 -11.148 -7.355 1 98.69 57 GLY B CA 1
ATOM 1395 C C . GLY B 1 57 ? 6.109 -12.664 -7.359 1 98.69 57 GLY B C 1
ATOM 1396 O O . GLY B 1 57 ? 5.145 -13.344 -7.004 1 98.69 57 GLY B O 1
ATOM 1397 N N . ILE B 1 58 ? 7.219 -13.148 -7.824 1 98.25 58 ILE B N 1
ATOM 1398 C CA . ILE B 1 58 ? 7.539 -14.57 -7.781 1 98.25 58 ILE B CA 1
ATOM 1399 C C . ILE B 1 58 ? 8.805 -14.797 -6.957 1 98.25 58 ILE B C 1
ATOM 1401 O O . ILE B 1 58 ? 9.828 -14.148 -7.195 1 98.25 58 ILE B O 1
ATOM 1405 N N . GLU B 1 59 ? 8.703 -15.609 -6.023 1 96.19 59 GLU B N 1
ATOM 1406 C CA . GLU B 1 59 ? 9.812 -15.992 -5.16 1 96.19 59 GLU B CA 1
ATOM 1407 C C . GLU B 1 59 ? 10.188 -17.453 -5.344 1 96.19 59 GLU B C 1
ATOM 1409 O O . GLU B 1 59 ? 9.312 -18.328 -5.34 1 96.19 59 GLU B O 1
ATOM 1414 N N . SER B 1 60 ? 11.469 -17.625 -5.594 1 94.12 60 SER B N 1
ATOM 1415 C CA . SER B 1 60 ? 11.945 -19 -5.691 1 94.12 60 SER B CA 1
ATOM 1416 C C . SER B 1 60 ? 11.906 -19.703 -4.332 1 94.12 60 SER B C 1
ATOM 1418 O O . SER B 1 60 ? 12.266 -19.094 -3.314 1 94.12 60 SER B O 1
ATOM 1420 N N . CYS B 1 61 ? 11.539 -20.953 -4.363 1 95.5 61 CYS B N 1
ATOM 1421 C CA . CYS B 1 61 ? 11.453 -21.703 -3.121 1 95.5 61 CYS B CA 1
ATOM 1422 C C . CYS B 1 61 ? 12.523 -22.797 -3.061 1 95.5 61 CYS B C 1
ATOM 1424 O O . CYS B 1 61 ? 12.406 -23.75 -2.291 1 95.5 61 CYS B O 1
ATOM 1426 N N . SER B 1 62 ? 13.445 -22.75 -3.84 1 85.38 62 SER B N 1
ATOM 1427 C CA . SER B 1 62 ? 14.414 -23.828 -4.02 1 85.38 62 SER B CA 1
ATOM 1428 C C . SER B 1 62 ? 15.367 -23.922 -2.834 1 85.38 62 SER B C 1
ATOM 1430 O O . SER B 1 62 ? 15.977 -24.969 -2.596 1 85.38 62 SER B O 1
ATOM 1432 N N . GLY B 1 63 ? 15.43 -22.953 -2.02 1 80.19 63 GLY B N 1
ATOM 1433 C CA . GLY B 1 63 ? 16.344 -23 -0.89 1 80.19 63 GLY B CA 1
ATOM 1434 C C . GLY B 1 63 ? 15.781 -23.766 0.295 1 80.19 63 GLY B C 1
ATOM 1435 O O . GLY B 1 63 ? 14.594 -24.078 0.334 1 80.19 63 GLY B O 1
ATOM 1436 N N . SER B 1 64 ? 16.688 -24.125 1.18 1 81.31 64 SER B N 1
ATOM 1437 C CA . SER B 1 64 ? 16.328 -24.891 2.367 1 81.31 64 SER B CA 1
ATOM 1438 C C . SER B 1 64 ? 15.281 -24.172 3.197 1 81.31 64 SER B C 1
ATOM 1440 O O . SER B 1 64 ? 14.492 -24.797 3.904 1 81.31 64 SER B O 1
ATOM 1442 N N . SER B 1 65 ? 15.227 -22.953 3.107 1 82.62 65 SER B N 1
ATOM 1443 C CA . SER B 1 65 ? 14.305 -22.172 3.928 1 82.62 65 SER B CA 1
ATOM 1444 C C . SER B 1 65 ? 12.961 -22 3.236 1 82.62 65 SER B C 1
ATOM 1446 O O . SER B 1 65 ? 12.008 -21.484 3.832 1 82.62 65 SER B O 1
ATOM 1448 N N . GLY B 1 66 ? 12.906 -22.5 1.987 1 87.69 66 GLY B N 1
ATOM 1449 C CA . GLY B 1 66 ? 11.672 -22.297 1.235 1 87.69 66 GLY B CA 1
ATOM 1450 C C . GLY B 1 66 ? 11.461 -20.859 0.803 1 87.69 66 GLY B C 1
ATOM 1451 O O . GLY B 1 66 ? 12.43 -20.109 0.617 1 87.69 66 GLY B O 1
ATOM 1452 N N . CYS B 1 67 ? 10.227 -20.484 0.503 1 90.88 67 CYS B N 1
ATOM 1453 C CA . CYS B 1 67 ? 9.852 -19.141 0.078 1 90.88 67 CYS B CA 1
ATOM 1454 C C . CYS B 1 67 ? 9.391 -18.312 1.265 1 90.88 67 CYS B C 1
ATOM 1456 O O . CYS B 1 67 ? 8.82 -18.844 2.221 1 90.88 67 CYS B O 1
ATOM 1458 N N . THR B 1 68 ? 9.727 -17.094 1.146 1 91.88 68 THR B N 1
ATOM 1459 C CA . THR B 1 68 ? 9.336 -16.156 2.195 1 91.88 68 THR B CA 1
ATOM 1460 C C . THR B 1 68 ? 7.93 -15.625 1.947 1 91.88 68 THR B C 1
ATOM 1462 O O . THR B 1 68 ? 7.461 -15.609 0.808 1 91.88 68 THR B O 1
ATOM 1465 N N . ALA B 1 69 ? 7.32 -15.203 3.129 1 94.75 69 ALA B N 1
ATOM 1466 C CA . ALA B 1 69 ? 6.004 -14.586 3.008 1 94.75 69 ALA B CA 1
ATOM 1467 C C . ALA B 1 69 ? 6.086 -13.273 2.234 1 94.75 69 ALA B C 1
ATOM 1469 O O . ALA B 1 69 ? 7.059 -12.523 2.369 1 94.75 69 ALA B O 1
ATOM 1470 N N . PRO B 1 70 ? 5.031 -12.961 1.471 1 96.62 70 PRO B N 1
ATOM 1471 C CA . PRO B 1 70 ? 5.086 -11.766 0.621 1 96.62 70 PRO B CA 1
ATOM 1472 C C . PRO B 1 70 ? 5.227 -10.477 1.423 1 96.62 70 PRO B C 1
ATOM 1474 O O . PRO B 1 70 ? 5.684 -9.461 0.891 1 96.62 70 PRO B O 1
ATOM 1477 N N . ASP B 1 71 ? 4.742 -10.453 2.705 1 95.88 71 ASP B N 1
ATOM 1478 C CA . ASP B 1 71 ? 4.879 -9.242 3.51 1 95.88 71 ASP B CA 1
ATOM 1479 C C . ASP B 1 71 ? 6.262 -9.172 4.156 1 95.88 71 ASP B C 1
ATOM 1481 O O . ASP B 1 71 ? 6.562 -8.219 4.887 1 95.88 71 ASP B O 1
ATOM 1485 N N . SER B 1 72 ? 7.062 -10.188 3.898 1 95.31 72 SER B N 1
ATOM 1486 C CA . SER B 1 72 ? 8.492 -10.102 4.195 1 95.31 72 SER B CA 1
ATOM 1487 C C . SER B 1 72 ? 9.281 -9.656 2.967 1 95.31 72 SER B C 1
ATOM 1489 O O . SER B 1 72 ? 10 -8.656 3.008 1 95.31 72 SER B O 1
ATOM 1491 N N . ALA B 1 73 ? 9.117 -10.438 1.905 1 96 73 ALA B N 1
ATOM 1492 C CA . ALA B 1 73 ? 9.734 -10.102 0.626 1 96 73 ALA B CA 1
ATOM 1493 C C . ALA B 1 73 ? 8.945 -10.688 -0.538 1 96 73 ALA B C 1
ATOM 1495 O O . ALA B 1 73 ? 8.477 -11.828 -0.468 1 96 73 ALA B O 1
ATOM 1496 N N . ILE B 1 74 ? 8.961 -9.906 -1.688 1 96.88 74 ILE B N 1
ATOM 1497 C CA . ILE B 1 74 ? 8.133 -10.305 -2.816 1 96.88 74 ILE B CA 1
ATOM 1498 C C . ILE B 1 74 ? 8.977 -11.07 -3.832 1 96.88 74 ILE B C 1
ATOM 1500 O O . ILE B 1 74 ? 8.445 -11.734 -4.723 1 96.88 74 ILE B O 1
ATOM 1504 N N . GLY B 1 75 ? 10.289 -11.023 -3.738 1 96.38 75 GLY B N 1
ATOM 1505 C CA . GLY B 1 75 ? 11.164 -11.695 -4.684 1 96.38 75 GLY B CA 1
ATOM 1506 C C . GLY B 1 75 ? 11.289 -10.969 -6.004 1 96.38 75 GLY B C 1
ATOM 1507 O O . GLY B 1 75 ? 11.594 -9.773 -6.035 1 96.38 75 GLY B O 1
ATOM 1508 N N . ASN B 1 76 ? 11.133 -11.664 -7.105 1 97.5 76 ASN B N 1
ATOM 1509 C CA . ASN B 1 76 ? 11.078 -11.008 -8.406 1 97.5 76 ASN B CA 1
ATOM 1510 C C . ASN B 1 76 ? 9.789 -10.219 -8.586 1 97.5 76 ASN B C 1
ATOM 1512 O O . ASN B 1 76 ? 8.719 -10.797 -8.766 1 97.5 76 ASN B O 1
ATOM 1516 N N . LEU B 1 77 ? 9.93 -8.977 -8.594 1 98.69 77 LEU B N 1
ATOM 1517 C CA . LEU B 1 77 ? 8.758 -8.117 -8.68 1 98.69 77 LEU B CA 1
ATOM 1518 C C . LEU B 1 77 ? 8.188 -8.125 -10.094 1 98.69 77 LEU B C 1
ATOM 1520 O O . LEU B 1 77 ? 8.906 -7.871 -11.062 1 98.69 77 LEU B O 1
ATOM 1524 N N . LEU B 1 78 ? 6.93 -8.344 -10.117 1 98.88 78 LEU B N 1
ATOM 1525 C CA . LEU B 1 78 ? 6.277 -8.352 -11.422 1 98.88 78 LEU B CA 1
ATOM 1526 C C . LEU B 1 78 ? 5.371 -7.141 -11.586 1 98.88 78 LEU B C 1
ATOM 1528 O O . LEU B 1 78 ? 5.18 -6.648 -12.695 1 98.88 78 LEU B O 1
ATOM 1532 N N . TYR B 1 79 ? 4.773 -6.668 -10.516 1 98.88 79 TYR B N 1
ATOM 1533 C CA . TYR B 1 79 ? 3.863 -5.531 -10.555 1 98.88 79 TYR B CA 1
ATOM 1534 C C . TYR B 1 79 ? 3.793 -4.836 -9.203 1 98.88 79 TYR B C 1
ATOM 1536 O O . TYR B 1 79 ? 3.777 -5.5 -8.156 1 98.88 79 TYR B O 1
ATOM 1544 N N . SER B 1 80 ? 3.707 -3.578 -9.148 1 98.88 80 SER B N 1
ATOM 1545 C CA . SER B 1 80 ? 3.357 -2.762 -7.988 1 98.88 80 SER B CA 1
ATOM 1546 C C . SER B 1 80 ? 2.578 -1.519 -8.398 1 98.88 80 SER B C 1
ATOM 1548 O O . SER B 1 80 ? 2.971 -0.815 -9.336 1 98.88 80 SER B O 1
ATOM 1550 N N . GLY B 1 81 ? 1.494 -1.318 -7.742 1 98.75 81 GLY B N 1
ATOM 1551 C CA . GLY B 1 81 ? 0.69 -0.175 -8.141 1 98.75 81 GLY B CA 1
ATOM 1552 C C . GLY B 1 81 ? -0.776 -0.32 -7.777 1 98.75 81 GLY B C 1
ATOM 1553 O O . GLY B 1 81 ? -1.118 -1.017 -6.82 1 98.75 81 GLY B O 1
ATOM 1554 N N . PRO B 1 82 ? -1.629 0.344 -8.578 1 98.69 82 PRO B N 1
ATOM 1555 C CA . PRO B 1 82 ? -3.055 0.367 -8.242 1 98.69 82 PRO B CA 1
ATOM 1556 C C . PRO B 1 82 ? -3.693 -1.019 -8.281 1 98.69 82 PRO B C 1
ATOM 1558 O O . PRO B 1 82 ? -3.258 -1.882 -9.047 1 98.69 82 PRO B O 1
ATOM 1561 N N . TYR B 1 83 ? -4.602 -1.253 -7.5 1 98.31 83 TYR B N 1
ATOM 1562 C CA . TYR B 1 83 ? -5.48 -2.414 -7.41 1 98.31 83 TYR B CA 1
ATOM 1563 C C . TYR B 1 83 ? -6.941 -1.986 -7.336 1 98.31 83 TYR B C 1
ATOM 1565 O O . TYR B 1 83 ? -7.371 -1.395 -6.344 1 98.31 83 TYR B O 1
ATOM 1573 N N . ASP B 1 84 ? -7.629 -2.26 -8.406 1 96.81 84 ASP B N 1
ATOM 1574 C CA . ASP B 1 84 ? -9.016 -1.816 -8.547 1 96.81 84 ASP B CA 1
ATOM 1575 C C . ASP B 1 84 ? -9.898 -2.941 -9.078 1 96.81 84 ASP B C 1
ATOM 1577 O O . ASP B 1 84 ? -10.352 -2.895 -10.219 1 96.81 84 ASP B O 1
ATOM 1581 N N . PRO B 1 85 ? -10.117 -3.902 -8.195 1 95.62 85 PRO B N 1
ATOM 1582 C CA . PRO B 1 85 ? -10.938 -5.02 -8.656 1 95.62 85 PRO B CA 1
ATOM 1583 C C . PRO B 1 85 ? -12.359 -4.594 -9.023 1 95.62 85 PRO B C 1
ATOM 1585 O O . PRO B 1 85 ? -12.953 -3.752 -8.344 1 95.62 85 PRO B O 1
ATOM 1588 N N . GLN B 1 86 ? -12.859 -5.191 -10.125 1 92.69 86 GLN B N 1
ATOM 1589 C CA . GLN B 1 86 ? -14.203 -4.898 -10.617 1 92.69 86 GLN B CA 1
ATOM 1590 C C . GLN B 1 86 ? -15.109 -6.121 -10.508 1 92.69 86 GLN B C 1
ATOM 1592 O O . GLN B 1 86 ? -14.633 -7.258 -10.547 1 92.69 86 GLN B O 1
ATOM 1597 N N . SER B 1 87 ? -16.359 -5.711 -10.258 1 86.31 87 SER B N 1
ATOM 1598 C CA . SER B 1 87 ? -17.328 -6.797 -10.281 1 86.31 87 SER B CA 1
ATOM 1599 C C . SER B 1 87 ? -17.516 -7.34 -11.695 1 86.31 87 SER B C 1
ATOM 1601 O O . SER B 1 87 ? -17.859 -6.586 -12.609 1 86.31 87 SER B O 1
ATOM 1603 N N . ASN B 1 88 ? -17.156 -8.5 -11.938 1 77.94 88 ASN B N 1
ATOM 1604 C CA . ASN B 1 88 ? -17.359 -9.156 -13.227 1 77.94 88 ASN B CA 1
ATOM 1605 C C . ASN B 1 88 ? -18.312 -10.352 -13.102 1 77.94 88 ASN B C 1
ATOM 1607 O O . ASN B 1 88 ? -18.156 -11.344 -13.812 1 77.94 88 ASN B O 1
ATOM 1611 N N . GLY B 1 89 ? -19.328 -10.156 -12.211 1 69 89 GLY B N 1
ATOM 1612 C CA . GLY B 1 89 ? -20.203 -11.258 -11.867 1 69 89 GLY B CA 1
ATOM 1613 C C . GLY B 1 89 ? -19.75 -12.008 -10.625 1 69 89 GLY B C 1
ATOM 1614 O O . GLY B 1 89 ? -18.734 -11.664 -10.016 1 69 89 GLY B O 1
ATOM 1615 N N . PRO B 1 90 ? -20.562 -13.055 -10.18 1 68.94 90 PRO B N 1
ATOM 1616 C CA . PRO B 1 90 ? -20.141 -13.859 -9.031 1 68.94 90 PRO B CA 1
ATOM 1617 C C . PRO B 1 90 ? -18.812 -14.586 -9.273 1 68.94 90 PRO B C 1
ATOM 1619 O O . PRO B 1 90 ? -18.422 -14.789 -10.422 1 68.94 90 PRO B O 1
ATOM 1622 N N . PRO B 1 91 ? -18.125 -14.711 -8.234 1 73.44 91 PRO B N 1
ATOM 1623 C CA . PRO B 1 91 ? -18.5 -14.555 -6.828 1 73.44 91 PRO B CA 1
ATOM 1624 C C . PRO B 1 91 ? -18 -13.258 -6.219 1 73.44 91 PRO B C 1
ATOM 1626 O O . PRO B 1 91 ? -18.562 -12.758 -5.242 1 73.44 91 PRO B O 1
ATOM 1629 N N . TYR B 1 92 ? -16.859 -12.789 -6.641 1 85.31 92 TYR B N 1
ATOM 1630 C CA . TYR B 1 92 ? -16.312 -11.578 -6.051 1 85.31 92 TYR B CA 1
ATOM 1631 C C . TYR B 1 92 ? -15.555 -10.758 -7.09 1 85.31 92 TYR B C 1
ATOM 1633 O O . TYR B 1 92 ? -15.148 -11.289 -8.133 1 85.31 92 TYR B O 1
ATOM 1641 N N . PRO B 1 93 ? -15.453 -9.484 -6.82 1 93 93 PRO B N 1
ATOM 1642 C CA . PRO B 1 93 ? -14.664 -8.648 -7.723 1 93 93 PRO B CA 1
ATOM 1643 C C . PRO B 1 93 ? -13.227 -9.148 -7.879 1 93 93 PRO B C 1
ATOM 1645 O O . PRO B 1 93 ? -12.641 -9.656 -6.922 1 93 93 PRO B O 1
ATOM 1648 N N . TYR B 1 94 ? -12.727 -9.062 -9.055 1 95.12 94 TYR B N 1
ATOM 1649 C CA . TYR B 1 94 ? -11.336 -9.438 -9.281 1 95.12 94 TYR B CA 1
ATOM 1650 C C . TYR B 1 94 ? -10.688 -8.531 -10.32 1 95.12 94 TYR B C 1
ATOM 1652 O O . TYR B 1 94 ? -11.367 -7.734 -10.969 1 95.12 94 TYR B O 1
ATOM 1660 N N . GLU B 1 95 ? -9.406 -8.516 -10.344 1 96.94 95 GLU B N 1
ATOM 1661 C CA . GLU B 1 95 ? -8.586 -7.855 -11.367 1 96.94 95 GLU B CA 1
ATOM 1662 C C . GLU B 1 95 ? -7.559 -8.82 -11.945 1 96.94 95 GLU B C 1
ATOM 1664 O O . GLU B 1 95 ? -6.938 -9.594 -11.219 1 96.94 95 GLU B O 1
ATOM 1669 N N . ASN B 1 96 ? -7.426 -8.75 -13.297 1 97.38 96 ASN B N 1
ATOM 1670 C CA . ASN B 1 96 ? -6.43 -9.555 -14 1 97.38 96 ASN B CA 1
ATOM 1671 C C . ASN B 1 96 ? -5.152 -8.758 -14.266 1 97.38 96 ASN B C 1
ATOM 1673 O O . ASN B 1 96 ? -5.211 -7.613 -14.703 1 97.38 96 ASN B O 1
ATOM 1677 N N . PHE B 1 97 ? -4.086 -9.453 -14.008 1 98.75 97 PHE B N 1
ATOM 1678 C CA . PHE B 1 97 ? -2.771 -8.898 -14.312 1 98.75 97 PHE B CA 1
ATOM 1679 C C . PHE B 1 97 ? -2.043 -9.766 -15.328 1 98.75 97 PHE B C 1
ATOM 1681 O O . PHE B 1 97 ? -1.904 -10.977 -15.133 1 98.75 97 PHE B O 1
ATOM 1688 N N . THR B 1 98 ? -1.594 -9.148 -16.375 1 98.81 98 THR B N 1
ATOM 1689 C CA . THR B 1 98 ? -0.748 -9.844 -17.344 1 98.81 98 THR B CA 1
ATOM 1690 C C . THR B 1 98 ? 0.728 -9.641 -17 1 98.81 98 THR B C 1
ATOM 1692 O O . THR B 1 98 ? 1.229 -8.516 -17.031 1 98.81 98 THR B O 1
ATOM 1695 N N . LEU B 1 99 ? 1.392 -10.781 -16.703 1 98.88 99 LEU B N 1
ATOM 1696 C CA . LEU B 1 99 ? 2.746 -10.695 -16.156 1 98.88 99 LEU B CA 1
ATOM 1697 C C . LEU B 1 99 ? 3.678 -11.664 -16.875 1 98.88 99 LEU B C 1
ATOM 1699 O O . LEU B 1 99 ? 3.234 -12.68 -17.406 1 98.88 99 LEU B O 1
ATOM 1703 N N . THR B 1 100 ? 4.914 -11.336 -16.875 1 98.75 100 THR B N 1
ATOM 1704 C CA . THR B 1 100 ? 5.918 -12.195 -17.484 1 98.75 100 THR B CA 1
ATOM 1705 C C . THR B 1 100 ? 6.695 -12.961 -16.422 1 98.75 100 THR B C 1
ATOM 1707 O O . THR B 1 100 ? 7.199 -12.367 -15.469 1 98.75 100 THR B O 1
ATOM 1710 N N . VAL B 1 101 ? 6.746 -14.242 -16.578 1 98.81 101 VAL B N 1
ATOM 1711 C CA . VAL B 1 101 ? 7.473 -15.102 -15.648 1 98.81 101 VAL B CA 1
ATOM 1712 C C . VAL B 1 101 ? 8.969 -14.828 -15.758 1 98.81 101 VAL B C 1
ATOM 1714 O O . VAL B 1 101 ? 9.531 -14.836 -16.859 1 98.81 101 VAL B O 1
ATOM 1717 N N . PRO B 1 102 ? 9.656 -14.594 -14.625 1 97.88 102 PRO B N 1
ATOM 1718 C CA . PRO B 1 102 ? 11.094 -14.305 -14.68 1 97.88 102 PRO B CA 1
ATOM 1719 C C . PRO B 1 102 ? 11.93 -15.531 -15.055 1 97.88 102 PRO B C 1
ATOM 1721 O O . PRO B 1 102 ? 11.406 -16.641 -15.102 1 97.88 102 PRO B O 1
ATOM 1724 N N . ASP B 1 103 ? 13.164 -15.219 -15.297 1 95.69 103 ASP B N 1
ATOM 1725 C CA . ASP B 1 103 ? 14.078 -16.281 -15.719 1 95.69 103 ASP B CA 1
ATOM 1726 C C . ASP B 1 103 ? 14.617 -17.047 -14.516 1 95.69 103 ASP B C 1
ATOM 1728 O O . ASP B 1 103 ? 15.781 -16.891 -14.148 1 95.69 103 ASP B O 1
ATOM 1732 N N . VAL B 1 104 ? 13.828 -17.828 -13.93 1 93.88 104 VAL B N 1
ATOM 1733 C CA . VAL B 1 104 ? 14.172 -18.719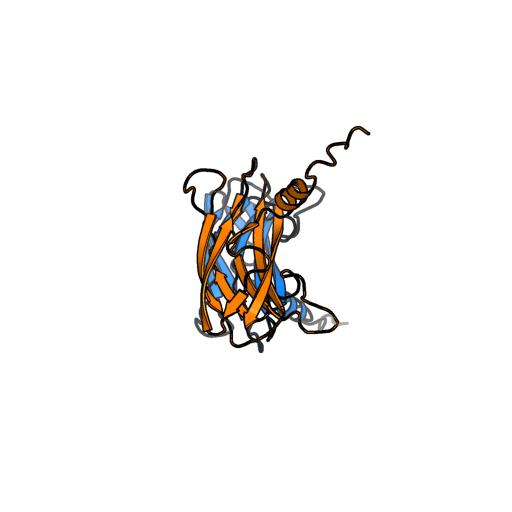 -12.828 1 93.88 104 VAL B CA 1
ATOM 1734 C C . VAL B 1 104 ? 13.555 -20.109 -13.062 1 93.88 104 VAL B C 1
ATOM 1736 O O . VAL B 1 104 ? 12.641 -20.25 -13.883 1 93.88 104 VAL B O 1
ATOM 1739 N N . THR B 1 105 ? 14.117 -21.062 -12.438 1 95.38 105 THR B N 1
ATOM 1740 C CA . THR B 1 105 ? 13.594 -22.422 -12.57 1 95.38 105 THR B CA 1
ATOM 1741 C C . THR B 1 105 ? 13.406 -23.078 -11.203 1 95.38 105 THR B C 1
ATOM 1743 O O . THR B 1 105 ? 14.055 -22.672 -10.227 1 95.38 105 THR B O 1
ATOM 1746 N N . GLY B 1 106 ? 12.398 -24.047 -11.227 1 96.94 106 GLY B N 1
ATOM 1747 C CA . GLY B 1 106 ? 12.172 -24.797 -10.008 1 96.94 106 GLY B CA 1
ATOM 1748 C C . GLY B 1 106 ? 10.938 -24.359 -9.25 1 96.94 106 GLY B C 1
ATOM 1749 O O . GLY B 1 106 ? 10.109 -23.609 -9.781 1 96.94 106 GLY B O 1
ATOM 1750 N N . PRO B 1 107 ? 10.75 -24.953 -7.977 1 97.38 107 PRO B N 1
ATOM 1751 C CA . PRO B 1 107 ? 9.617 -24.547 -7.145 1 97.38 107 PRO B CA 1
ATOM 1752 C C . PRO B 1 107 ? 9.625 -23.047 -6.828 1 97.38 107 PRO B C 1
ATOM 1754 O O . PRO B 1 107 ? 10.688 -22.484 -6.551 1 97.38 107 PRO B O 1
ATOM 1757 N N . ALA B 1 108 ? 8.461 -22.484 -6.977 1 97.81 108 ALA B N 1
ATOM 1758 C CA . ALA B 1 108 ? 8.305 -21.047 -6.73 1 97.81 108 ALA B CA 1
ATOM 1759 C C . ALA B 1 108 ? 6.918 -20.734 -6.184 1 97.81 108 ALA B C 1
ATOM 1761 O O . ALA B 1 108 ? 6.066 -21.625 -6.082 1 97.81 108 ALA B O 1
ATOM 1762 N N . GLN B 1 109 ? 6.777 -19.531 -5.781 1 97.81 109 GLN B N 1
ATOM 1763 C CA . GLN B 1 109 ? 5.453 -19.062 -5.398 1 97.81 109 GLN B CA 1
ATOM 1764 C C . GLN B 1 109 ? 5.152 -17.703 -6.031 1 97.81 109 GLN B C 1
ATOM 1766 O O . GLN B 1 109 ? 6.039 -16.859 -6.152 1 97.81 109 GLN B O 1
ATOM 1771 N N . ILE B 1 110 ? 3.967 -17.562 -6.531 1 98.31 110 ILE B N 1
ATOM 1772 C CA . ILE B 1 110 ? 3.422 -16.234 -6.793 1 98.31 110 ILE B CA 1
ATOM 1773 C C . ILE B 1 110 ? 2.873 -15.648 -5.5 1 98.31 110 ILE B C 1
ATOM 1775 O O . ILE B 1 110 ? 2.037 -16.266 -4.832 1 98.31 110 ILE B O 1
ATOM 1779 N N . GLY B 1 111 ? 3.375 -14.555 -5.117 1 97.88 111 GLY B N 1
ATOM 1780 C CA . GLY B 1 111 ? 2.938 -13.883 -3.904 1 97.88 111 GLY B CA 1
ATOM 1781 C C . GLY B 1 111 ? 2.379 -12.492 -4.16 1 97.88 111 GLY B C 1
ATOM 1782 O O . GLY B 1 111 ? 2.842 -11.789 -5.055 1 97.88 111 GLY B O 1
ATOM 1783 N N . VAL B 1 112 ? 1.423 -12.117 -3.336 1 98.56 112 VAL B N 1
ATOM 1784 C CA . VAL B 1 112 ? 0.796 -10.805 -3.414 1 98.56 112 VAL B CA 1
ATOM 1785 C C . VAL B 1 112 ? 0.779 -10.156 -2.033 1 98.56 112 VAL B C 1
ATOM 1787 O O . VAL B 1 112 ? 0.555 -10.828 -1.025 1 98.56 112 VAL B O 1
ATOM 1790 N N . VAL B 1 113 ? 1.103 -8.977 -1.973 1 98.19 113 VAL B N 1
ATOM 1791 C CA . VAL B 1 113 ? 0.899 -8.164 -0.775 1 98.19 113 VAL B CA 1
ATOM 1792 C C . VAL B 1 113 ? -0.017 -6.988 -1.096 1 98.19 113 VAL B C 1
ATOM 1794 O O . VAL B 1 113 ? 0.188 -6.285 -2.09 1 98.19 113 VAL B O 1
ATOM 1797 N N . ARG B 1 114 ? -1.013 -6.805 -0.277 1 98.12 114 ARG B N 1
ATOM 1798 C CA . ARG B 1 114 ? -2.062 -5.812 -0.471 1 98.12 114 ARG B CA 1
ATOM 1799 C C . ARG B 1 114 ? -2.256 -4.969 0.785 1 98.12 114 ARG B C 1
ATOM 1801 O O . ARG B 1 114 ? -2.961 -5.375 1.71 1 98.12 114 ARG B O 1
ATOM 1808 N N . PRO B 1 115 ? -1.644 -3.842 0.847 1 97.94 115 PRO B N 1
ATOM 1809 C CA . PRO B 1 115 ? -2.043 -2.889 1.886 1 97.94 115 PRO B CA 1
ATOM 1810 C C . PRO B 1 115 ? -3.363 -2.189 1.57 1 97.94 115 PRO B C 1
ATOM 1812 O O . PRO B 1 115 ? -3.607 -1.814 0.42 1 97.94 115 PRO B O 1
ATOM 1815 N N . TYR B 1 116 ? -4.125 -2.031 2.588 1 97.31 116 TYR B N 1
ATOM 1816 C CA . TYR B 1 116 ? -5.418 -1.376 2.414 1 97.31 116 TYR B CA 1
ATOM 1817 C C . TYR B 1 116 ? -5.957 -0.875 3.75 1 97.31 116 TYR B C 1
ATOM 1819 O O . TYR B 1 116 ? -5.352 -1.108 4.797 1 97.31 116 TYR B O 1
ATOM 1827 N N . LEU B 1 117 ? -7.023 -0.117 3.689 1 97 117 LEU B N 1
ATOM 1828 C CA . LEU B 1 117 ? -7.676 0.453 4.863 1 97 117 LEU B CA 1
ATOM 1829 C C . LEU B 1 117 ? -9.086 -0.104 5.031 1 97 117 LEU B C 1
ATOM 1831 O O . LEU B 1 117 ? -9.797 -0.31 4.043 1 97 117 LEU B O 1
ATOM 1835 N N . VAL B 1 118 ? -9.422 -0.267 6.285 1 95.25 118 VAL B N 1
ATOM 1836 C CA . VAL B 1 118 ? -10.734 -0.864 6.492 1 95.25 118 VAL B CA 1
ATOM 1837 C C . VAL B 1 118 ? -11.43 -0.187 7.672 1 95.25 118 VAL B C 1
ATOM 1839 O O . VAL B 1 118 ? -10.766 0.317 8.586 1 95.25 118 VAL B O 1
ATOM 1842 N N . GLY B 1 119 ? -12.766 -0.122 7.562 1 94.62 119 GLY B N 1
ATOM 1843 C CA . GLY B 1 119 ? -13.57 0.315 8.695 1 94.62 119 GLY B CA 1
ATOM 1844 C C . GLY B 1 119 ? -13.797 1.815 8.719 1 94.62 119 GLY B C 1
ATOM 1845 O O . GLY B 1 119 ? -13.305 2.537 7.848 1 94.62 119 GLY B O 1
ATOM 1846 N N . LEU B 1 120 ? -14.453 2.232 9.742 1 90.88 120 LEU B N 1
ATOM 1847 C CA . LEU B 1 120 ? -14.852 3.631 9.859 1 90.88 120 LEU B CA 1
ATOM 1848 C C . LEU B 1 120 ? -13.641 4.52 10.109 1 90.88 120 LEU B C 1
ATOM 1850 O O . LEU B 1 120 ? -13.586 5.656 9.633 1 90.88 120 LEU B O 1
ATOM 1854 N N . SER B 1 121 ? -12.648 3.965 10.82 1 92.38 121 SER B N 1
ATOM 1855 C CA . SER B 1 121 ? -11.461 4.754 11.125 1 92.38 121 SER B CA 1
ATOM 1856 C C . SER B 1 121 ? -10.359 4.504 10.102 1 92.38 121 SER B C 1
ATOM 1858 O O . SER B 1 121 ? -9.242 5.02 10.242 1 92.38 121 SER B O 1
ATOM 1860 N N . TYR B 1 122 ? -10.672 3.688 9.18 1 96.19 122 TYR B N 1
ATOM 1861 C CA . TYR B 1 122 ? -9.703 3.303 8.164 1 96.19 122 TYR B CA 1
ATOM 1862 C C . TYR B 1 122 ? -8.422 2.787 8.797 1 96.19 122 TYR B C 1
ATOM 1864 O O . TYR B 1 122 ? -7.348 3.367 8.617 1 96.19 122 TYR B O 1
ATOM 1872 N N . GLU B 1 123 ? -8.625 1.636 9.414 1 96.44 123 GLU B N 1
ATOM 1873 C CA . GLU B 1 123 ? -7.488 0.903 9.977 1 96.44 123 GLU B CA 1
ATOM 1874 C C . GLU B 1 123 ? -6.598 0.338 8.875 1 96.44 123 GLU B C 1
ATOM 1876 O O . GLU B 1 123 ? -7.098 -0.175 7.867 1 96.44 123 GLU B O 1
ATOM 1881 N N . PHE B 1 124 ? -5.305 0.423 9.117 1 96.62 124 PHE B N 1
ATOM 1882 C CA . PHE B 1 124 ? -4.34 -0.077 8.148 1 96.62 124 PHE B CA 1
ATOM 1883 C C . PHE B 1 124 ? -4.16 -1.584 8.289 1 96.62 124 PHE B C 1
ATOM 1885 O O . PHE B 1 124 ? -3.887 -2.08 9.383 1 96.62 124 PHE B O 1
ATOM 1892 N N . VAL B 1 125 ? -4.301 -2.299 7.215 1 96.31 125 VAL B N 1
ATOM 1893 C CA . VAL B 1 125 ? -4.18 -3.752 7.191 1 96.31 125 VAL B CA 1
ATOM 1894 C C . VAL B 1 125 ? -3.332 -4.18 5.996 1 96.31 125 VAL B C 1
ATOM 1896 O O . VAL B 1 125 ? -3.307 -3.496 4.969 1 96.31 125 VAL B O 1
ATOM 1899 N N . VAL B 1 126 ? -2.658 -5.277 6.195 1 97 126 VAL B N 1
ATOM 1900 C CA . VAL B 1 126 ? -1.902 -5.883 5.102 1 97 126 VAL B CA 1
ATOM 1901 C C . VAL B 1 126 ? -2.416 -7.297 4.836 1 97 126 VAL B C 1
ATOM 190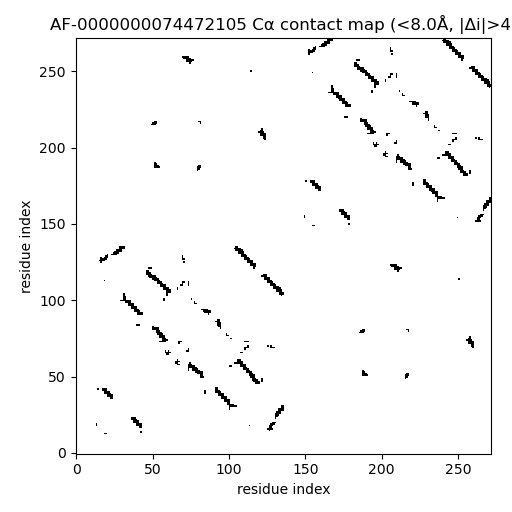3 O O . VAL B 1 126 ? -2.379 -8.156 5.723 1 97 126 VAL B O 1
ATOM 1906 N N . GLY B 1 127 ? -2.941 -7.48 3.646 1 96.62 127 GLY B N 1
ATOM 1907 C CA . GLY B 1 127 ? -3.318 -8.812 3.201 1 96.62 127 GLY B CA 1
ATOM 1908 C C . GLY B 1 127 ? -2.271 -9.461 2.314 1 96.62 127 GLY B C 1
ATOM 1909 O O . GLY B 1 127 ? -1.589 -8.781 1.549 1 96.62 127 GLY B O 1
ATOM 1910 N N . THR B 1 128 ? -2.195 -10.766 2.422 1 97.5 128 THR B N 1
ATOM 1911 C CA . THR B 1 128 ? -1.29 -11.508 1.55 1 97.5 128 THR B CA 1
ATOM 1912 C C . THR B 1 128 ? -1.958 -12.773 1.029 1 97.5 128 THR B C 1
ATOM 1914 O O . THR B 1 128 ? -2.879 -13.297 1.658 1 97.5 128 THR B O 1
ATOM 1917 N N . ALA B 1 129 ? -1.484 -13.219 -0.091 1 96.88 129 ALA B N 1
ATOM 1918 C CA . ALA B 1 129 ? -1.864 -14.508 -0.668 1 96.88 129 ALA B CA 1
ATOM 1919 C C . ALA B 1 129 ? -0.719 -15.102 -1.482 1 96.88 129 ALA B C 1
ATOM 1921 O O . ALA B 1 129 ? 0.122 -14.375 -2.012 1 96.88 129 ALA B O 1
ATOM 1922 N N . VAL B 1 130 ? -0.711 -16.375 -1.523 1 97.12 130 VAL B N 1
ATOM 1923 C CA . VAL B 1 130 ? 0.316 -17.062 -2.307 1 97.12 130 VAL B CA 1
ATOM 1924 C C . VAL B 1 130 ? -0.305 -18.219 -3.078 1 97.12 130 VAL B C 1
ATOM 1926 O O . VAL B 1 130 ? -1.345 -18.75 -2.682 1 97.12 130 VAL B O 1
ATOM 1929 N N . THR B 1 131 ? 0.231 -18.547 -4.176 1 97.88 131 THR B N 1
ATOM 1930 C CA . THR B 1 131 ? -0.017 -19.812 -4.867 1 97.88 131 THR B CA 1
ATOM 1931 C C . THR B 1 131 ? 1.292 -20.438 -5.34 1 97.88 131 THR B C 1
ATOM 1933 O O . THR B 1 131 ? 2.133 -19.75 -5.934 1 97.88 131 THR B O 1
ATOM 1936 N N . ASN B 1 132 ? 1.419 -21.672 -5.047 1 97.69 132 ASN B N 1
ATOM 1937 C CA . ASN B 1 132 ? 2.648 -22.375 -5.414 1 97.69 132 ASN B CA 1
ATOM 1938 C C . ASN B 1 132 ? 2.629 -22.812 -6.875 1 97.69 132 ASN B C 1
ATOM 1940 O O . ASN B 1 132 ? 1.618 -23.328 -7.363 1 97.69 132 ASN B O 1
ATOM 1944 N N . VAL B 1 133 ? 3.795 -22.641 -7.504 1 98.31 133 VAL B N 1
ATOM 1945 C CA . VAL B 1 133 ? 3.943 -23.016 -8.906 1 98.31 133 VAL B CA 1
ATOM 1946 C C . VAL B 1 133 ? 5.305 -23.672 -9.125 1 98.31 133 VAL B C 1
ATOM 1948 O O . VAL B 1 133 ? 6.152 -23.672 -8.227 1 98.31 133 VAL B O 1
ATOM 1951 N N . THR B 1 134 ? 5.441 -24.266 -10.242 1 98.19 134 THR B N 1
ATOM 1952 C CA . THR B 1 134 ? 6.734 -24.766 -10.695 1 98.19 134 THR B CA 1
ATOM 1953 C C . THR B 1 134 ? 7.125 -24.141 -12.031 1 98.19 134 THR B C 1
ATOM 1955 O O . THR B 1 134 ? 6.332 -24.125 -12.977 1 98.19 134 THR B O 1
ATOM 1958 N N . ILE B 1 135 ? 8.281 -23.594 -12.039 1 98.19 135 ILE B N 1
ATOM 1959 C CA . ILE B 1 135 ? 8.766 -22.984 -13.273 1 98.19 135 ILE B CA 1
ATOM 1960 C C . ILE B 1 135 ? 9.734 -23.938 -13.969 1 98.19 135 ILE B C 1
ATOM 1962 O O . ILE B 1 135 ? 10.695 -24.422 -13.359 1 98.19 135 ILE B O 1
ATOM 1966 N N . VAL B 1 136 ? 9.469 -24.172 -15.297 1 96.88 136 VAL B N 1
ATOM 1967 C CA . VAL B 1 136 ? 10.242 -25.172 -16.047 1 96.88 136 VAL B CA 1
ATOM 1968 C C . VAL B 1 136 ? 10.898 -24.5 -17.25 1 96.88 136 VAL B C 1
ATOM 1970 O O . VAL B 1 136 ? 10.406 -23.484 -17.75 1 96.88 136 VAL B O 1
#

Radius of gyration: 21.48 Å; Cα contacts (8 Å, |Δi|>4): 712; chains: 2; bounding box: 47×76×53 Å

InterPro domains:
  IPR045469 Nis1-like [PF19271] (21-134)

Organism: Aspergillus tubingensis (strain CBS 134.48) (NCBI:txid767770)

Sequence (272 aa):
MKSILSLALYTATALAQGIYIESPAAGTELKSGETITVQIGRPGFPENIAEIGIAIGIESCSGSSGCTAPDSAIGNLLYSGPYDPQSNGPPYPYENFTLTVPDVTGPAQIGVVRPYLVGLSYEFVVGTAVTNVTIVMKSILSLALYTATALAQGIYIESPAAGTELKSGETITVQIGRPGFPENIAEIGIAIGIESCSGSSGCTAPDSAIGNLLYSGPYDPQSNGPPYPYENFTLTVPDVTGPAQIGVVRPYLVGLSYEFVVGTAVTNVTIV

pLDDT: mean 87.57, std 20.12, range [25.73, 98.88]